Protein AF-A0A7S2F961-F1 (afdb_monomer)

Nearest PDB structures (foldseek):
  5wmt-assembly5_C  TM=3.556E-01  e=1.143E-01  Canis lupus familiaris
  6c91-assembly1_B-2  TM=3.429E-01  e=1.367E-01  Canis lupus familiaris
  6baw-assembly6_D  TM=3.511E-01  e=1.635E-01  Canis lupus familiaris
  8bqs-assembly1_Do  TM=1.733E-01  e=3.553E-01  Tetrahymena thermophila SB210
  7w5z-assembly1_b  TM=1.821E-01  e=2.873E+00  Tetrahymena thermophila

Mean predicted aligned error: 14.27 Å

Radius of gyration: 22.97 Å; Cα contacts (8 Å, |Δi|>4): 365; chains: 1; bounding box: 65×55×66 Å

InterPro domains:
  IPR003495 CobW/HypB/UreG, nucleotide-binding domain [PF02492] (17-62)
  IPR011629 Zinc chaperone CobW-like, C-terminal [PF07683] (148-288)
  IPR011629 Zinc chaperone CobW-like, C-terminal [SM00833] (148-288)
  IPR027417 P-loop containing nucleoside triphosphate hydrolase [G3DSA:3.40.50.300] (9-81)
  IPR036627 CobW-like, C-terminal domain superfamily [G3DSA:3.30.1220.10] (133-288)
  IPR051927 Zinc Chaperone and cDPG Synthetase [PTHR43603] (15-299)

Solvent-accessible surface area (backbone atoms only — not comparable to full-atom values): 17503 Å² total; per-residue (Å²): 130,94,57,67,55,69,71,57,101,63,101,76,76,73,100,79,73,83,41,56,56,59,55,52,49,53,49,50,53,68,31,65,62,42,75,42,60,50,48,83,81,49,54,74,69,56,49,53,49,50,51,50,50,49,42,35,49,19,75,69,32,50,76,44,78,20,50,91,75,54,67,65,61,43,81,78,73,42,69,93,69,62,76,68,55,52,41,52,49,54,48,49,56,44,51,52,44,49,52,51,35,50,52,52,53,54,49,49,55,50,51,56,49,47,50,54,50,47,60,56,47,64,76,72,58,98,79,84,84,87,81,79,89,71,89,84,77,72,80,35,61,35,37,75,74,63,46,43,46,66,44,68,51,72,43,88,56,35,30,31,64,68,50,43,49,53,53,50,34,17,50,54,54,60,93,79,55,96,92,51,57,74,66,60,43,51,55,20,50,71,44,37,86,70,37,55,56,69,36,47,44,34,34,42,30,42,38,33,40,65,90,47,91,41,55,32,27,35,38,44,36,50,72,96,45,75,50,76,42,83,61,50,66,32,68,72,62,48,61,76,85,78,46,71,86,50,64,73,61,41,54,55,55,59,70,55,46,46,86,78,57,28,55,55,34,29,40,33,40,40,30,23,39,78,54,51,60,70,57,38,50,52,59,51,56,71,16,35,53,50,74,66,56,45,50,52,48,34,61,76,69,66,57,115

pLDDT: mean 72.5, std 19.44, range [26.86, 98.31]

Organism: NCBI:txid41880

Sequence (304 aa):
ANRPDLGGNEAQGGSGQRRVVDLLVEQVECADIVLLNKSDMVNETELKHLEQVVGAINPLASAYPCTYGKVETELVFGASGQAIVSKLNTEGHHRSAVAFARSQQKKRKAEDGASAAAAAAEATNPSAAAAPAATQRQETTAAIRFGIRNFVYSARRPFHVQRLRSVVLAWMPVKKNTAVSHEEVAAANASASTSPMKAVIRSKGFVWLSTSHVTAHYWSHAGNFFEIRDEGDWWDAVPRDDWPQVKAQRAVIESEFEGWCGDRRQEIVFIGASMDEPAIRAQLDECLVTDDELTEYRQKFQCA

Structure (mmCIF, N/CA/C/O backbone):
data_AF-A0A7S2F961-F1
#
_entry.id   AF-A0A7S2F961-F1
#
loop_
_atom_site.group_PDB
_atom_site.id
_atom_site.type_symbol
_atom_site.label_atom_id
_atom_site.label_alt_id
_atom_site.label_comp_id
_atom_site.label_asym_id
_atom_site.label_entity_id
_atom_site.label_seq_id
_atom_site.pdbx_PDB_ins_code
_atom_site.Cartn_x
_atom_site.Cartn_y
_atom_site.Cartn_z
_atom_site.occupancy
_atom_site.B_iso_or_equiv
_atom_site.auth_seq_id
_atom_site.auth_comp_id
_atom_site.auth_asym_id
_atom_site.auth_atom_id
_atom_site.pdbx_PDB_model_num
ATOM 1 N N . ALA A 1 1 ? -13.692 4.951 40.859 1.00 40.09 1 ALA A N 1
ATOM 2 C CA . ALA A 1 1 ? -12.563 5.904 40.864 1.00 40.09 1 ALA A CA 1
ATOM 3 C C . ALA A 1 1 ? -12.693 6.787 39.632 1.00 40.09 1 ALA A C 1
ATOM 5 O O . ALA A 1 1 ? -12.856 6.243 38.548 1.00 40.09 1 ALA A O 1
ATOM 6 N N . ASN A 1 2 ? -12.718 8.108 39.806 1.00 42.66 2 ASN A N 1
ATOM 7 C CA . ASN A 1 2 ? -12.894 9.065 38.714 1.00 42.66 2 ASN A CA 1
ATOM 8 C C . ASN A 1 2 ? -11.645 9.014 37.809 1.00 42.66 2 ASN A C 1
ATOM 10 O O . ASN A 1 2 ? -10.545 9.285 38.289 1.00 42.66 2 ASN A O 1
ATOM 14 N N . ARG A 1 3 ? -11.794 8.560 36.557 1.00 50.84 3 ARG A N 1
ATOM 15 C CA . ARG A 1 3 ? -10.712 8.362 35.572 1.00 50.84 3 ARG A CA 1
ATOM 16 C C . ARG A 1 3 ? -10.855 9.398 34.450 1.00 50.84 3 ARG A C 1
ATOM 18 O O . ARG A 1 3 ? -11.434 9.086 33.410 1.00 50.84 3 ARG A O 1
ATOM 25 N N . PRO A 1 4 ? -10.396 10.645 34.663 1.00 49.91 4 PRO A N 1
ATOM 26 C CA . PRO A 1 4 ? -10.585 11.741 33.708 1.00 49.91 4 PRO A CA 1
ATOM 27 C C . PRO A 1 4 ? -9.897 11.493 32.353 1.00 49.91 4 PRO A C 1
ATOM 29 O O . PRO A 1 4 ? -10.309 12.048 31.339 1.00 49.91 4 PRO A O 1
ATOM 32 N N . ASP A 1 5 ? -8.912 10.594 32.310 1.00 48.62 5 ASP A N 1
ATOM 33 C CA . ASP A 1 5 ? -8.214 10.130 31.107 1.00 48.62 5 ASP A CA 1
ATOM 34 C C . ASP A 1 5 ? -9.089 9.295 30.150 1.00 48.62 5 ASP A C 1
ATOM 36 O O . ASP A 1 5 ? -8.788 9.212 28.956 1.00 48.62 5 ASP A O 1
ATOM 40 N N . LEU A 1 6 ? -10.184 8.716 30.660 1.00 50.50 6 LEU A N 1
ATOM 41 C CA . LEU A 1 6 ? -11.157 7.912 29.909 1.00 50.50 6 LEU A CA 1
ATOM 42 C C . LEU A 1 6 ? -12.361 8.731 29.399 1.00 50.50 6 LEU A C 1
ATOM 44 O O . LEU A 1 6 ? -13.240 8.171 28.750 1.00 50.50 6 LEU A O 1
ATOM 48 N N . GLY A 1 7 ? -12.387 10.046 29.652 1.00 50.22 7 GLY A N 1
ATOM 49 C CA . GLY A 1 7 ? -13.451 10.956 29.219 1.00 50.22 7 GLY A CA 1
ATOM 50 C C . GLY A 1 7 ? -14.565 11.122 30.255 1.00 50.22 7 GLY A C 1
ATOM 51 O O . GLY A 1 7 ? -15.568 10.417 30.223 1.00 50.22 7 GLY A O 1
ATOM 52 N N . GLY A 1 8 ? -14.400 12.095 31.154 1.00 38.41 8 GLY A N 1
ATOM 53 C CA . GLY A 1 8 ? -15.470 12.630 32.000 1.00 38.41 8 GLY A CA 1
ATOM 54 C C . GLY A 1 8 ? -15.935 13.996 31.490 1.00 38.41 8 GLY A C 1
ATOM 55 O O . GLY A 1 8 ? -15.144 14.739 30.910 1.00 38.41 8 GLY A O 1
ATOM 56 N N . ASN A 1 9 ? -17.219 14.308 31.685 1.00 44.59 9 ASN A N 1
ATOM 57 C CA . ASN A 1 9 ? -17.839 15.592 31.349 1.00 44.59 9 ASN A CA 1
ATOM 58 C C . ASN A 1 9 ? -17.195 16.715 32.177 1.00 44.59 9 ASN A C 1
ATOM 60 O O . ASN A 1 9 ? -17.655 16.990 33.273 1.00 44.59 9 ASN A O 1
ATOM 64 N N . GLU A 1 10 ? -16.130 17.335 31.675 1.00 40.50 10 GLU A N 1
ATOM 65 C CA . GLU A 1 10 ? -1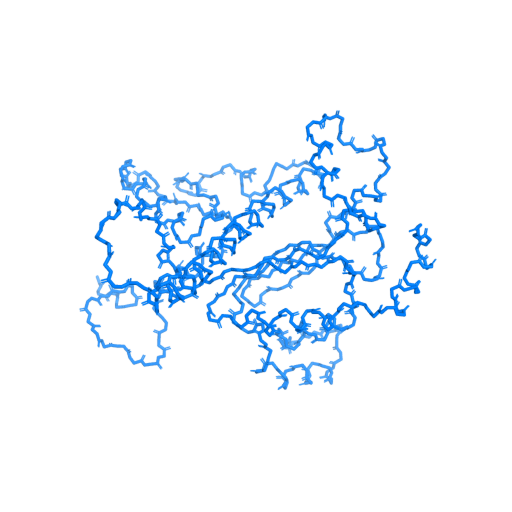5.695 18.678 32.067 1.00 40.50 10 GLU A CA 1
ATOM 66 C C . GLU A 1 10 ? -14.658 19.193 31.062 1.00 40.50 10 GLU A C 1
ATOM 68 O O . GLU A 1 10 ? -13.631 18.573 30.788 1.00 40.50 10 GLU A O 1
ATOM 73 N N . ALA A 1 11 ? -14.977 20.336 30.461 1.00 41.88 11 ALA A N 1
ATOM 74 C CA . ALA A 1 11 ? -14.241 20.991 29.388 1.00 41.88 11 ALA A CA 1
ATOM 75 C C . ALA A 1 11 ? -12.968 21.704 29.887 1.00 41.88 11 ALA A C 1
ATOM 77 O O . ALA A 1 11 ? -12.767 22.882 29.604 1.00 41.88 11 ALA A O 1
ATOM 78 N N . GLN A 1 12 ? -12.103 21.010 30.630 1.00 46.25 12 GLN A N 1
ATOM 79 C CA . GLN A 1 12 ? -10.836 21.557 31.120 1.00 46.25 12 GLN A CA 1
ATOM 80 C C . GLN A 1 12 ? -9.720 20.506 31.065 1.00 46.25 12 GLN A C 1
ATOM 82 O O . GLN A 1 12 ? -9.461 19.772 32.011 1.00 46.25 12 GLN A O 1
ATOM 87 N N . GLY A 1 13 ? -9.026 20.460 29.928 1.00 37.97 13 GLY A N 1
ATOM 88 C CA . GLY A 1 13 ? -7.758 19.754 29.767 1.00 37.97 13 GLY A CA 1
ATOM 89 C C . GLY A 1 13 ? -6.849 20.580 28.867 1.00 37.97 13 GLY A C 1
ATOM 90 O O . GLY A 1 13 ? -7.160 20.778 27.696 1.00 37.97 13 GLY A O 1
ATOM 91 N N . GLY A 1 14 ? -5.770 21.120 29.437 1.00 35.78 14 GLY A N 1
ATOM 92 C CA . GLY A 1 14 ? -4.795 21.949 28.731 1.00 35.78 14 GLY A CA 1
ATOM 93 C C . GLY A 1 14 ? -4.160 21.241 27.531 1.00 35.78 14 GLY A C 1
ATOM 94 O O . GLY A 1 14 ? -4.115 20.013 27.447 1.00 35.78 14 GLY A O 1
ATOM 95 N N . SER A 1 15 ? -3.659 22.049 26.601 1.00 39.66 15 SER A N 1
ATOM 96 C CA . SER A 1 15 ? -3.045 21.673 25.325 1.00 39.66 15 SER A CA 1
ATOM 97 C C . SER A 1 15 ? -1.818 20.757 25.480 1.00 39.66 15 SER A C 1
ATOM 99 O O . SER A 1 15 ? -0.680 21.216 25.377 1.00 39.66 15 SER A O 1
ATOM 101 N N . GLY A 1 16 ? -2.020 19.461 25.734 1.00 43.53 16 GLY A N 1
ATOM 102 C CA . GLY A 1 16 ? -0.903 18.512 25.789 1.00 43.53 16 GLY A CA 1
ATOM 103 C C . GLY A 1 16 ? -1.188 17.075 26.230 1.00 43.53 16 GLY A C 1
ATOM 104 O O . GLY A 1 16 ? -0.348 16.216 25.976 1.00 43.53 16 GLY A O 1
ATOM 105 N N . GLN A 1 17 ? -2.330 16.757 26.848 1.00 44.94 17 GLN A N 1
ATOM 106 C CA . GLN A 1 17 ? -2.656 15.369 27.217 1.00 44.94 17 GLN A CA 1
ATOM 107 C C . GLN A 1 17 ? -3.646 14.761 26.219 1.00 44.94 17 GLN A C 1
ATOM 109 O O . GLN A 1 17 ? -4.841 15.044 26.265 1.00 44.94 17 GLN A O 1
ATOM 114 N N . ARG A 1 18 ? -3.144 13.915 25.304 1.00 51.91 18 ARG A N 1
ATOM 115 C CA . ARG A 1 18 ? -3.997 13.047 24.471 1.00 51.91 18 ARG A CA 1
ATOM 116 C C . ARG A 1 18 ? -4.831 12.156 25.388 1.00 51.91 18 ARG A C 1
ATOM 118 O O . ARG A 1 18 ? -4.276 11.523 26.287 1.00 51.91 18 ARG A O 1
ATOM 125 N N . ARG A 1 19 ? -6.145 12.098 25.175 1.00 57.41 19 ARG A N 1
ATOM 126 C CA . ARG A 1 19 ? -7.022 11.251 25.991 1.00 57.41 19 ARG A CA 1
ATOM 127 C C . ARG A 1 19 ? -6.874 9.804 25.536 1.00 57.41 19 ARG A C 1
ATOM 129 O O . ARG A 1 19 ? -6.651 9.538 24.356 1.00 57.41 19 ARG A O 1
ATOM 136 N N . VAL A 1 20 ? -7.038 8.858 26.456 1.00 56.47 20 VAL A N 1
ATOM 137 C CA . VAL A 1 20 ? -6.916 7.418 26.159 1.00 56.47 20 VAL A CA 1
ATOM 138 C C . VAL A 1 20 ? -7.918 6.995 25.083 1.00 56.47 20 VAL A C 1
ATOM 140 O O . VAL A 1 20 ? -7.617 6.144 24.255 1.00 56.47 20 VAL A O 1
ATOM 143 N N . VAL A 1 21 ? -9.080 7.647 25.042 1.00 58.59 21 VAL A N 1
ATOM 144 C CA . VAL A 1 21 ? -10.095 7.435 24.005 1.00 58.59 21 VAL A CA 1
ATOM 145 C C . VAL A 1 21 ? -9.605 7.800 22.605 1.00 58.59 21 VAL A C 1
ATOM 147 O O . VAL A 1 21 ? -9.923 7.084 21.666 1.00 58.59 21 VAL A O 1
ATOM 150 N N . ASP A 1 22 ? -8.800 8.856 22.462 1.00 59.41 22 ASP A N 1
ATOM 151 C CA . ASP A 1 22 ? -8.292 9.288 21.157 1.00 59.41 22 ASP A CA 1
ATOM 152 C C . ASP A 1 22 ? -7.275 8.249 20.633 1.00 59.41 22 ASP A C 1
ATOM 154 O O . ASP A 1 22 ? -7.336 7.847 19.476 1.00 59.41 22 ASP A O 1
ATOM 158 N N . LEU A 1 23 ? -6.433 7.696 21.519 1.00 63.88 23 LEU A N 1
ATOM 159 C CA . LEU A 1 23 ? -5.509 6.599 21.186 1.00 63.88 23 LEU A CA 1
ATOM 160 C C . LEU A 1 23 ? -6.228 5.291 20.823 1.00 63.88 23 LEU A C 1
ATOM 162 O O . LEU A 1 23 ? -5.782 4.565 19.939 1.00 63.88 23 LEU A O 1
ATOM 166 N N . LEU A 1 24 ? -7.319 4.958 21.517 1.00 66.06 24 LEU A N 1
ATOM 167 C CA . LEU A 1 24 ? -8.090 3.745 21.229 1.00 66.06 24 LEU A CA 1
ATOM 168 C C . LEU A 1 24 ? -8.779 3.829 19.868 1.00 66.06 24 LEU A C 1
ATOM 170 O O . LEU A 1 24 ? -8.814 2.836 19.145 1.00 66.06 24 LEU A O 1
ATOM 174 N N . VAL A 1 25 ? -9.294 5.006 19.503 1.00 69.62 25 VAL A N 1
ATOM 175 C CA . VAL A 1 25 ? -9.845 5.219 18.162 1.00 69.62 25 VAL A CA 1
ATOM 176 C C . VAL A 1 25 ? -8.739 5.089 17.114 1.00 69.62 25 VAL A C 1
ATOM 178 O O . VAL A 1 25 ? -8.915 4.300 16.191 1.00 69.62 25 VAL A O 1
ATOM 181 N N . GLU A 1 26 ? -7.580 5.734 17.305 1.00 65.19 26 GLU A N 1
ATOM 182 C CA . GLU A 1 26 ? -6.426 5.612 16.392 1.00 65.19 26 GLU A CA 1
ATOM 183 C C . GLU A 1 26 ? -6.016 4.142 16.165 1.00 65.19 26 GLU A C 1
ATOM 185 O O . GLU A 1 26 ? -5.700 3.732 15.045 1.00 65.19 26 GLU A O 1
ATOM 190 N N . GLN A 1 27 ? -6.051 3.316 17.216 1.00 71.62 27 GLN A N 1
ATOM 191 C CA . GLN A 1 27 ? -5.745 1.885 17.120 1.00 71.62 27 GLN A CA 1
ATOM 192 C C . GLN A 1 27 ? -6.789 1.107 16.312 1.00 71.62 27 GLN A C 1
ATOM 194 O O . GLN A 1 27 ? -6.416 0.247 15.516 1.00 71.62 27 GLN A O 1
ATOM 199 N N . VAL A 1 28 ? -8.081 1.408 16.480 1.00 78.06 28 VAL A N 1
ATOM 200 C CA . VAL A 1 28 ? -9.164 0.766 15.714 1.00 78.06 28 VAL A CA 1
ATOM 201 C C . VAL A 1 28 ? -9.132 1.203 14.246 1.00 78.06 28 VAL A C 1
ATOM 203 O O . VAL A 1 28 ? -9.300 0.370 13.357 1.00 78.06 28 VAL A O 1
ATOM 206 N N . GLU A 1 29 ? -8.845 2.476 13.970 1.00 67.62 29 GLU A N 1
ATOM 207 C CA . GLU A 1 29 ? -8.637 3.024 12.615 1.00 67.62 29 GLU A CA 1
ATOM 208 C C . GLU A 1 29 ? -7.478 2.354 11.883 1.00 67.62 29 GLU A C 1
ATOM 210 O O . GLU A 1 29 ? -7.472 2.234 10.657 1.00 67.62 29 GLU A O 1
ATOM 215 N N . CYS A 1 30 ? -6.503 1.886 12.653 1.00 59.81 30 CYS A N 1
ATOM 216 C CA . CYS A 1 30 ? -5.312 1.223 12.170 1.00 59.81 30 CYS A CA 1
ATOM 217 C C . CYS A 1 30 ? -5.338 -0.272 12.470 1.00 59.81 30 CYS A C 1
ATOM 219 O O . CYS A 1 30 ? -4.290 -0.847 12.732 1.00 59.81 30 CYS A O 1
ATOM 221 N N . ALA A 1 31 ? -6.495 -0.919 12.437 1.00 73.44 31 ALA A N 1
ATOM 222 C CA . ALA A 1 31 ? -6.587 -2.366 12.569 1.00 73.44 31 ALA A CA 1
ATOM 223 C C . ALA A 1 31 ? -6.979 -3.007 11.232 1.00 73.44 31 ALA A C 1
ATOM 225 O O . ALA A 1 31 ? -7.818 -2.497 10.499 1.00 73.44 31 ALA A O 1
ATOM 226 N N . ASP A 1 32 ? -6.366 -4.134 10.887 1.00 70.75 32 ASP A N 1
ATOM 227 C CA . ASP A 1 32 ? -6.861 -5.000 9.804 1.00 70.75 32 ASP A CA 1
ATOM 228 C C . ASP A 1 32 ? -7.912 -5.970 10.349 1.00 70.75 32 ASP A C 1
ATOM 230 O O . ASP A 1 32 ? -8.882 -6.320 9.677 1.00 70.75 32 ASP A O 1
ATOM 234 N N . ILE A 1 33 ? -7.734 -6.344 11.616 1.00 81.31 33 ILE A N 1
ATOM 235 C CA . ILE A 1 33 ? -8.611 -7.215 12.379 1.00 81.31 33 ILE A CA 1
ATOM 236 C C . ILE A 1 33 ? -8.848 -6.570 13.741 1.00 81.31 33 ILE A C 1
ATOM 238 O O . ILE A 1 33 ? -7.895 -6.209 14.433 1.00 81.31 33 ILE A O 1
ATOM 242 N N . VAL A 1 34 ? -10.113 -6.450 14.139 1.00 87.19 34 VAL A N 1
ATOM 243 C CA . VAL A 1 34 ? -10.515 -5.972 15.466 1.00 87.19 34 VAL A CA 1
ATOM 244 C C . VAL A 1 34 ? -11.202 -7.114 16.204 1.00 87.19 34 VAL A C 1
ATOM 246 O O . VAL A 1 34 ? -12.262 -7.583 15.800 1.00 87.19 34 VAL A O 1
ATOM 249 N N . LEU A 1 35 ? -10.608 -7.560 17.309 1.00 91.00 35 LEU A N 1
ATOM 250 C CA . LEU A 1 35 ? -11.200 -8.588 18.165 1.00 91.00 35 LEU A CA 1
ATOM 251 C C . LEU A 1 35 ? -12.056 -7.932 19.255 1.00 91.00 35 LEU A C 1
ATOM 253 O O . LEU A 1 35 ? -11.534 -7.275 20.159 1.00 91.00 35 LEU A O 1
ATOM 257 N N . LEU A 1 36 ? -13.371 -8.127 19.185 1.00 91.81 36 LEU A N 1
ATOM 258 C CA . LEU A 1 36 ? -14.340 -7.632 20.161 1.00 91.81 36 LEU A CA 1
ATOM 259 C C . LEU A 1 36 ? -14.431 -8.617 21.337 1.00 91.81 36 LEU A C 1
ATOM 261 O O . LEU A 1 36 ? -15.329 -9.457 21.411 1.00 91.81 36 LEU A O 1
ATOM 265 N N . ASN A 1 37 ? -13.448 -8.548 22.237 1.00 91.62 37 ASN A N 1
ATOM 266 C CA . ASN A 1 37 ? -13.357 -9.444 23.390 1.00 91.62 37 ASN A CA 1
ATOM 267 C C . ASN A 1 37 ? -14.410 -9.129 24.468 1.00 91.62 37 ASN A C 1
ATOM 269 O O . ASN A 1 37 ? -14.809 -7.978 24.638 1.00 91.62 37 ASN A O 1
ATOM 273 N N . LYS A 1 38 ? -14.761 -10.147 25.266 1.00 92.44 38 LYS A N 1
ATOM 274 C CA . LYS A 1 38 ? -15.831 -10.132 26.284 1.00 92.44 38 LYS A CA 1
ATOM 275 C C . LYS A 1 38 ? -17.236 -10.018 25.689 1.00 92.44 38 LYS A C 1
ATOM 277 O O . LYS A 1 38 ? -18.120 -9.417 26.295 1.00 92.44 38 LYS A O 1
ATOM 282 N N . SER A 1 39 ? -17.442 -10.600 24.509 1.00 91.38 39 SER A N 1
ATOM 283 C CA . SER A 1 39 ? -18.765 -10.650 23.868 1.00 91.38 39 SER A CA 1
ATOM 284 C C . SER A 1 39 ? -19.835 -11.342 24.732 1.00 91.38 39 SER A C 1
ATOM 286 O O . SER A 1 39 ? -21.013 -11.047 24.601 1.00 91.38 39 SER A O 1
ATOM 288 N N . ASP A 1 40 ? -19.423 -12.182 25.685 1.00 92.81 40 ASP A N 1
ATOM 289 C CA . ASP A 1 40 ? -20.268 -12.834 26.692 1.00 92.81 40 ASP A CA 1
ATOM 290 C C . ASP A 1 40 ? -20.839 -11.884 27.759 1.00 92.81 40 ASP A C 1
ATOM 292 O O . ASP A 1 40 ? -21.804 -12.231 28.437 1.00 92.81 40 ASP A O 1
ATOM 296 N N . MET A 1 41 ? -20.263 -10.690 27.918 1.00 93.88 41 MET A N 1
ATOM 297 C CA . MET A 1 41 ? -20.712 -9.696 28.899 1.00 93.88 41 MET A CA 1
ATOM 298 C C . MET A 1 41 ? -21.699 -8.671 28.329 1.00 93.88 41 MET A C 1
ATOM 300 O O . MET A 1 41 ? -22.124 -7.775 29.060 1.00 93.88 41 MET A O 1
ATOM 304 N N . VAL A 1 42 ? -22.038 -8.768 27.044 1.00 92.44 42 VAL A N 1
ATOM 305 C CA . VAL A 1 42 ? -22.918 -7.827 26.341 1.00 92.44 42 VAL A CA 1
ATOM 306 C C . VAL A 1 42 ? -24.048 -8.578 25.649 1.00 92.44 42 VAL A C 1
ATOM 308 O O . VAL A 1 42 ? -23.918 -9.750 25.304 1.00 92.44 42 VAL A O 1
ATOM 311 N N . ASN A 1 43 ? -25.183 -7.913 25.453 1.00 92.38 43 ASN A N 1
ATOM 312 C CA . ASN A 1 43 ? -26.293 -8.501 24.705 1.00 92.38 43 ASN A CA 1
ATOM 313 C C . ASN A 1 43 ? -26.099 -8.354 23.181 1.00 92.38 43 ASN A C 1
ATOM 315 O O . ASN A 1 43 ? -25.265 -7.583 22.709 1.00 92.38 43 ASN A O 1
ATOM 319 N N . GLU A 1 44 ? -26.894 -9.081 22.390 1.00 89.94 44 GLU A N 1
ATOM 320 C CA . GLU A 1 44 ? -26.763 -9.100 20.922 1.00 89.94 44 GLU A CA 1
ATOM 321 C C . GLU A 1 44 ? -26.945 -7.708 20.285 1.00 89.94 44 GLU A C 1
ATOM 323 O O . GLU A 1 44 ? -26.302 -7.380 19.288 1.00 89.94 44 GLU A O 1
ATOM 328 N N . THR A 1 45 ? -27.790 -6.862 20.875 1.00 89.69 45 THR A N 1
ATOM 329 C CA . THR A 1 45 ? -28.028 -5.493 20.397 1.00 89.69 45 THR A CA 1
ATOM 330 C C . THR A 1 45 ? -26.813 -4.600 20.642 1.00 89.69 45 THR A C 1
ATOM 332 O O . THR A 1 45 ? -26.412 -3.845 19.759 1.00 89.69 45 THR A O 1
ATOM 335 N N . GLU A 1 46 ? -26.209 -4.697 21.826 1.00 88.12 46 GLU A N 1
ATOM 336 C CA . GLU A 1 46 ? -24.986 -3.978 22.191 1.00 88.12 46 GLU A CA 1
ATOM 337 C C . GLU A 1 46 ? -23.800 -4.422 21.340 1.00 88.12 46 GLU A C 1
ATOM 339 O O . GLU A 1 46 ? -23.042 -3.577 20.866 1.00 88.12 46 GLU A O 1
ATOM 344 N N . LEU A 1 47 ? -23.668 -5.727 21.090 1.00 89.06 47 LEU A N 1
ATOM 345 C CA . LEU A 1 47 ? -22.616 -6.259 20.233 1.00 89.06 47 LEU A CA 1
ATOM 346 C C . LEU A 1 47 ? -22.764 -5.759 18.792 1.00 89.06 47 LEU A C 1
ATOM 348 O O . LEU A 1 47 ? -21.805 -5.233 18.234 1.00 89.06 47 LEU A O 1
ATOM 352 N N . LYS A 1 48 ? -23.976 -5.818 18.224 1.00 83.88 48 LYS A N 1
ATOM 353 C CA . LYS A 1 48 ? -24.259 -5.250 16.894 1.00 83.88 48 LYS A CA 1
ATOM 354 C C . LYS A 1 48 ? -23.964 -3.758 16.833 1.00 83.88 48 LYS A C 1
ATOM 356 O O . LYS A 1 48 ? -23.449 -3.271 15.830 1.00 83.88 48 LYS A O 1
ATOM 361 N N . HIS A 1 49 ? -24.279 -3.016 17.891 1.00 79.12 49 HIS A N 1
ATOM 362 C CA . HIS A 1 49 ? -23.946 -1.598 17.956 1.00 79.12 49 HIS A CA 1
ATOM 363 C C . HIS A 1 49 ? -22.424 -1.388 17.983 1.00 79.12 49 HIS A C 1
ATOM 365 O O . HIS A 1 49 ? -21.915 -0.539 17.257 1.00 79.12 49 HIS A O 1
ATOM 371 N N . LEU A 1 50 ? -21.677 -2.186 18.748 1.00 82.62 50 LEU A N 1
ATOM 372 C CA . LEU A 1 50 ? -20.217 -2.119 18.777 1.00 82.62 50 LEU A CA 1
ATOM 373 C C . LEU A 1 50 ? -19.598 -2.452 17.411 1.00 82.62 50 LEU A C 1
ATOM 375 O O . LEU A 1 50 ? -18.711 -1.733 16.957 1.00 82.62 50 LEU A O 1
ATOM 379 N N . GLU A 1 51 ? -20.095 -3.482 16.726 1.00 82.75 51 GLU A N 1
ATOM 380 C CA . GLU A 1 51 ? -19.688 -3.829 15.358 1.00 82.75 51 GLU A CA 1
ATOM 381 C C . GLU A 1 51 ? -19.957 -2.680 14.380 1.00 82.75 51 GLU A C 1
ATOM 383 O O . GLU A 1 51 ? -19.092 -2.334 13.576 1.00 82.75 51 GLU A O 1
ATOM 388 N N . GLN A 1 52 ? -21.119 -2.026 14.485 1.00 73.50 52 GLN A N 1
ATOM 389 C CA . GLN A 1 52 ? -21.444 -0.842 13.686 1.00 73.50 52 GLN A CA 1
ATOM 390 C C . GLN A 1 52 ? -20.507 0.330 13.985 1.00 73.50 52 GLN A C 1
ATOM 392 O O . GLN A 1 52 ? -20.097 1.026 13.059 1.00 73.50 52 GLN A O 1
ATOM 397 N N . VAL A 1 53 ? -20.141 0.549 15.251 1.00 75.00 53 VAL A N 1
ATOM 398 C CA . VAL A 1 53 ? -19.182 1.592 15.642 1.00 75.00 53 VAL A CA 1
ATOM 399 C C . VAL A 1 53 ? -17.799 1.289 15.074 1.00 75.00 53 VAL A C 1
ATOM 401 O O . VAL A 1 53 ? -17.198 2.171 14.469 1.00 75.00 53 VAL A O 1
ATOM 404 N N . VAL A 1 54 ? -17.307 0.055 15.203 1.00 79.00 54 VAL A N 1
ATOM 405 C CA . VAL A 1 54 ? -16.018 -0.355 14.626 1.00 79.00 54 VAL A CA 1
ATOM 406 C C . VAL A 1 54 ? -16.036 -0.217 13.108 1.00 79.00 54 VAL A C 1
ATOM 408 O O . VAL A 1 54 ? -15.124 0.390 12.560 1.00 79.00 54 VAL A O 1
ATOM 411 N N . GLY A 1 55 ? -17.090 -0.679 12.434 1.00 70.00 55 GLY A N 1
ATOM 412 C CA . GLY A 1 55 ? -17.247 -0.516 10.988 1.00 70.00 55 GLY A CA 1
ATOM 413 C C . GLY A 1 55 ? -17.362 0.950 10.561 1.00 70.00 55 GLY A C 1
ATOM 414 O O . GLY A 1 55 ? -16.896 1.315 9.486 1.00 70.00 55 GLY A O 1
ATOM 415 N N . ALA A 1 56 ? -17.922 1.816 11.409 1.00 65.12 56 ALA A N 1
ATOM 416 C CA . ALA A 1 56 ? -17.954 3.256 11.179 1.00 65.12 56 ALA A CA 1
ATOM 417 C C . ALA A 1 56 ? -16.603 3.935 11.440 1.00 65.12 56 ALA A C 1
ATOM 419 O O . ALA A 1 56 ? -16.359 4.991 10.870 1.00 65.12 56 ALA A O 1
ATOM 420 N N . ILE A 1 57 ? -15.740 3.382 12.293 1.00 65.62 57 ILE A N 1
ATOM 421 C CA . ILE A 1 57 ? -14.390 3.903 12.554 1.00 65.62 57 ILE A CA 1
ATOM 422 C C . ILE A 1 57 ? -13.423 3.415 11.470 1.00 65.62 57 ILE A C 1
ATOM 424 O O . ILE A 1 57 ? -12.699 4.207 10.873 1.00 65.62 57 ILE A O 1
ATOM 428 N N . ASN A 1 58 ? -13.454 2.120 11.169 1.00 69.31 58 ASN A N 1
ATOM 429 C CA . ASN A 1 58 ? -12.600 1.469 10.193 1.00 69.31 58 ASN A CA 1
ATOM 430 C C . ASN A 1 58 ? -13.398 0.467 9.343 1.00 69.31 58 ASN A C 1
ATOM 432 O O . ASN A 1 58 ? -13.458 -0.720 9.668 1.00 69.31 58 ASN A O 1
ATOM 436 N N . PRO A 1 59 ? -13.957 0.916 8.208 1.00 67.19 59 PRO A N 1
ATOM 437 C CA . PRO A 1 59 ? -14.704 0.057 7.287 1.00 67.19 59 PRO A CA 1
ATOM 438 C C . PRO A 1 59 ? -13.877 -1.072 6.656 1.00 67.19 59 PRO A C 1
ATOM 440 O O . PRO A 1 59 ? -14.438 -1.943 5.998 1.00 67.19 59 PRO A O 1
ATOM 443 N N . LEU A 1 60 ? -12.548 -1.022 6.790 1.00 64.25 60 LEU A N 1
ATOM 444 C CA . LEU A 1 60 ? -11.624 -1.999 6.218 1.00 64.25 60 LEU A CA 1
ATOM 445 C C . LEU A 1 60 ? -11.251 -3.110 7.196 1.00 64.25 60 LEU A C 1
ATOM 447 O O . LEU A 1 60 ? -10.678 -4.113 6.768 1.00 64.25 60 LEU A O 1
ATOM 451 N N . ALA A 1 61 ? -11.528 -2.924 8.487 1.00 76.25 61 ALA A N 1
ATOM 452 C CA . ALA A 1 61 ? -11.240 -3.924 9.495 1.00 76.25 61 ALA A CA 1
ATOM 453 C C . ALA A 1 61 ? -12.281 -5.043 9.465 1.00 76.25 61 ALA A C 1
ATOM 455 O O . ALA A 1 61 ? -13.486 -4.792 9.429 1.00 76.25 61 ALA A O 1
ATOM 456 N N . SER A 1 62 ? -11.816 -6.285 9.574 1.00 79.75 62 SER A N 1
ATOM 457 C CA . SER A 1 62 ? -12.693 -7.401 9.933 1.00 79.75 62 SER A CA 1
ATOM 458 C C . SER A 1 62 ? -12.887 -7.408 11.448 1.00 79.75 62 SER A C 1
ATOM 460 O O . SER A 1 62 ? -11.915 -7.530 12.194 1.00 79.75 62 SER A O 1
ATOM 462 N N . ALA A 1 63 ? -14.124 -7.247 11.914 1.00 84.94 63 ALA A N 1
ATOM 463 C CA . ALA A 1 63 ? -14.450 -7.292 13.335 1.00 84.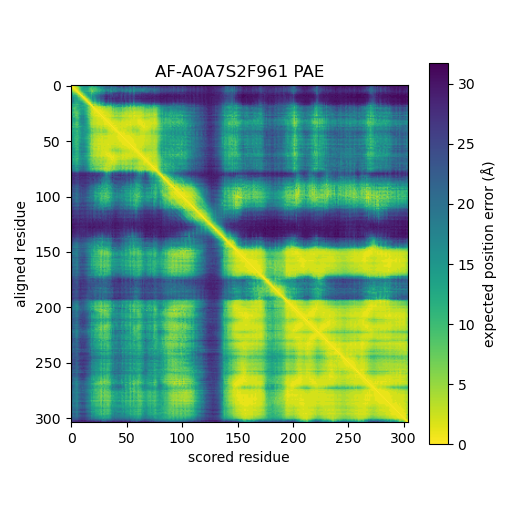94 63 ALA A CA 1
ATOM 464 C C . ALA A 1 63 ? -14.946 -8.691 13.720 1.00 84.94 63 ALA A C 1
ATOM 466 O O . ALA A 1 63 ? -15.873 -9.201 13.094 1.00 84.94 63 ALA A O 1
ATOM 467 N N . TYR A 1 64 ? -14.350 -9.298 14.750 1.00 88.62 64 TYR A N 1
ATOM 468 C CA . TYR A 1 64 ? -14.746 -10.623 15.237 1.00 88.62 64 TYR A CA 1
ATOM 469 C C . TYR A 1 64 ? -15.063 -10.591 16.735 1.00 88.62 64 TYR A C 1
ATOM 471 O O . TYR A 1 64 ? -14.183 -10.233 17.526 1.00 88.62 64 TYR A O 1
ATOM 479 N N . PRO A 1 65 ? -16.275 -10.987 17.160 1.00 90.06 65 PRO A N 1
ATOM 480 C CA . PRO A 1 65 ? -16.569 -11.199 18.570 1.00 90.06 65 PRO A CA 1
ATOM 481 C C . PRO A 1 65 ? -15.767 -12.370 19.137 1.00 90.06 65 PRO A C 1
ATOM 483 O O . PRO A 1 65 ? -15.621 -13.411 18.499 1.00 90.06 65 PRO A O 1
ATOM 486 N N . CYS A 1 66 ? -15.246 -12.206 20.354 1.00 92.25 66 CYS A N 1
ATOM 487 C CA . CYS A 1 66 ? -14.564 -13.279 21.070 1.00 92.25 66 CYS A CA 1
ATOM 488 C C . CYS A 1 66 ? -14.783 -13.207 22.588 1.00 92.25 66 CYS A C 1
ATOM 490 O O . CYS A 1 66 ? -15.237 -12.202 23.145 1.00 92.25 66 CYS A O 1
ATOM 492 N N . THR A 1 67 ? -14.459 -14.302 23.272 1.00 92.69 67 THR A N 1
ATOM 493 C CA . THR A 1 67 ? -14.603 -14.444 24.727 1.00 92.69 67 THR A CA 1
ATOM 494 C C . THR A 1 67 ? -13.314 -15.015 25.300 1.00 92.69 67 THR A C 1
ATOM 496 O O . THR A 1 67 ? -12.773 -15.997 24.792 1.00 92.69 67 THR A O 1
ATOM 499 N N . TYR A 1 68 ? -12.774 -14.357 26.331 1.00 89.88 68 TYR A N 1
ATOM 500 C CA . TYR A 1 68 ? -11.441 -14.630 26.890 1.00 89.88 68 TYR A CA 1
ATOM 501 C C . TYR A 1 68 ? -10.309 -14.641 25.842 1.00 89.88 68 TYR A C 1
ATOM 503 O O . TYR A 1 68 ? -9.335 -15.375 25.989 1.00 89.88 68 TYR A O 1
ATOM 511 N N . GLY A 1 69 ? -10.437 -13.847 24.773 1.00 84.69 69 GLY A N 1
ATOM 512 C CA . GLY A 1 69 ? -9.461 -13.796 23.679 1.00 84.69 69 GLY A CA 1
ATOM 513 C C . GLY A 1 69 ? -9.404 -15.061 22.814 1.00 84.69 69 GLY A C 1
ATOM 514 O O . GLY A 1 69 ? -8.471 -15.210 22.030 1.00 84.69 69 GLY A O 1
ATOM 515 N N . LYS A 1 70 ? -10.373 -15.976 22.942 1.00 87.31 70 LYS A N 1
ATOM 516 C CA . LYS A 1 70 ? -10.453 -17.180 22.107 1.00 87.31 70 LYS A CA 1
ATOM 517 C C . LYS A 1 70 ? -10.983 -16.822 20.720 1.00 87.31 70 LYS A C 1
ATOM 519 O O . LYS A 1 70 ? -12.154 -16.487 20.581 1.00 87.31 70 LYS A O 1
ATOM 524 N N . VAL A 1 71 ? -10.122 -16.917 19.715 1.00 85.75 71 VAL A N 1
ATOM 525 C CA . VAL A 1 71 ? -10.439 -16.742 18.293 1.00 85.75 71 VAL A CA 1
ATOM 526 C C . VAL A 1 71 ? -9.656 -17.780 17.494 1.00 85.75 71 VAL A C 1
ATOM 528 O O . VAL A 1 71 ? -8.582 -18.204 17.929 1.00 85.75 71 VAL A O 1
ATOM 531 N N . GLU A 1 72 ? -10.186 -18.216 16.354 1.00 82.00 72 GLU A N 1
ATOM 532 C CA . GLU A 1 72 ? -9.445 -19.114 15.471 1.00 82.00 72 GLU A CA 1
ATOM 533 C C . GLU A 1 72 ? -8.178 -18.418 14.968 1.00 82.00 72 GLU A C 1
ATOM 535 O O . GLU A 1 72 ? -8.218 -17.305 14.442 1.00 82.00 72 GLU A O 1
ATOM 540 N N . THR A 1 73 ? -7.031 -19.073 15.137 1.00 78.81 73 THR A N 1
ATOM 541 C CA . THR A 1 73 ? -5.731 -18.508 14.753 1.00 78.81 73 THR A CA 1
ATOM 542 C C . THR A 1 73 ? -5.644 -18.244 13.259 1.00 78.81 73 THR A C 1
ATOM 544 O O . THR A 1 73 ? -4.992 -17.289 12.856 1.00 78.81 73 THR A O 1
ATOM 547 N N . GLU A 1 74 ? -6.337 -19.037 12.442 1.00 73.88 74 GLU A N 1
ATOM 548 C CA . GLU A 1 74 ? -6.388 -18.846 10.992 1.00 73.88 74 GLU A CA 1
ATOM 549 C C . GLU A 1 74 ? -7.094 -17.549 10.590 1.00 73.88 74 GLU A C 1
ATOM 551 O O . GLU A 1 74 ? -6.736 -16.950 9.581 1.00 73.88 74 GLU A O 1
ATOM 556 N N . LEU A 1 75 ? -8.042 -17.065 11.399 1.00 70.69 75 LEU A N 1
ATOM 557 C CA . LEU A 1 75 ? -8.691 -15.775 11.162 1.00 70.69 75 LEU A CA 1
ATOM 558 C C . LEU A 1 75 ? -7.733 -14.610 11.415 1.00 70.69 75 LEU A C 1
ATOM 560 O O . LEU A 1 75 ? -7.825 -13.596 10.736 1.00 70.69 75 LEU A O 1
ATOM 564 N N . VAL A 1 76 ? -6.828 -14.749 12.391 1.00 69.12 76 VAL A N 1
ATOM 565 C CA . VAL A 1 76 ? -5.895 -13.685 12.805 1.00 69.12 76 VAL A CA 1
ATOM 566 C C . VAL A 1 76 ? -4.607 -13.696 11.985 1.00 69.12 76 VAL A C 1
ATOM 568 O O . VAL A 1 76 ? -4.089 -12.639 11.635 1.00 69.12 76 VAL A O 1
ATOM 571 N N . PHE A 1 77 ? -4.083 -14.883 11.688 1.00 67.75 77 PHE A N 1
ATOM 572 C CA . PHE A 1 77 ? -2.773 -15.075 11.064 1.00 67.75 77 PHE A CA 1
ATOM 573 C C . PHE A 1 77 ? -2.851 -15.638 9.636 1.00 67.75 77 PHE A C 1
ATOM 575 O O . PHE A 1 77 ? -1.818 -15.769 8.984 1.00 67.75 77 PHE A O 1
ATOM 582 N N . GLY A 1 78 ? -4.050 -15.956 9.136 1.00 57.59 78 GLY A N 1
ATOM 583 C CA . GLY A 1 78 ? -4.237 -16.740 7.915 1.00 57.59 78 GLY A CA 1
ATOM 584 C C . GLY A 1 78 ? -4.077 -18.244 8.169 1.00 57.59 78 GLY A C 1
ATOM 585 O O . GLY A 1 78 ? -3.438 -18.663 9.139 1.00 57.59 78 GLY A O 1
ATOM 586 N N . ALA A 1 79 ? -4.670 -19.076 7.304 1.00 51.41 79 ALA A N 1
ATOM 587 C CA . ALA A 1 79 ? -4.494 -20.527 7.361 1.00 51.41 79 ALA A CA 1
ATOM 588 C C . ALA A 1 79 ? -2.996 -20.867 7.355 1.00 51.41 79 ALA A C 1
ATOM 590 O O . ALA A 1 79 ? -2.240 -20.430 6.483 1.00 51.41 79 ALA A O 1
ATOM 591 N N . SER A 1 80 ? -2.554 -21.614 8.364 1.00 49.19 80 SER A N 1
ATOM 592 C CA . SER A 1 80 ? -1.152 -21.992 8.520 1.00 49.19 80 SER A CA 1
ATOM 593 C C . SER A 1 80 ? -0.797 -23.050 7.478 1.00 49.19 80 SER A C 1
ATOM 595 O O . SER A 1 80 ? -0.907 -24.245 7.729 1.00 49.19 80 SER A O 1
ATOM 597 N N . GLY A 1 81 ? -0.389 -22.618 6.284 1.00 44.59 81 GLY A N 1
ATOM 598 C CA . GLY A 1 81 ? 0.074 -23.525 5.239 1.00 44.59 81 GLY A CA 1
ATOM 599 C C . GLY A 1 81 ? 0.147 -22.883 3.858 1.00 44.59 81 GLY A C 1
ATOM 600 O O . GLY A 1 81 ? -0.877 -22.635 3.238 1.00 44.59 81 GLY A O 1
ATOM 601 N N . GLN A 1 82 ? 1.379 -22.733 3.360 1.00 39.62 82 GLN A N 1
ATOM 602 C CA . GLN A 1 82 ? 1.773 -22.317 2.004 1.00 39.62 82 GLN A CA 1
ATOM 603 C C . GLN A 1 82 ? 1.713 -20.804 1.718 1.00 39.62 82 GLN A C 1
ATOM 605 O O . GLN A 1 82 ? 0.670 -20.158 1.768 1.00 39.62 82 GLN A O 1
ATOM 610 N N . ALA A 1 83 ? 2.870 -20.254 1.332 1.00 47.84 83 ALA A N 1
ATOM 611 C CA . ALA A 1 83 ? 3.096 -18.843 0.998 1.00 47.84 83 ALA A CA 1
ATOM 612 C C . ALA A 1 83 ? 2.103 -18.263 -0.038 1.00 47.84 83 ALA A C 1
ATOM 614 O O . ALA A 1 83 ? 1.841 -17.064 -0.039 1.00 47.84 83 ALA A O 1
ATOM 615 N N . ILE A 1 84 ? 1.494 -19.116 -0.869 1.00 43.28 84 ILE A N 1
ATOM 616 C CA . ILE A 1 84 ? 0.512 -18.736 -1.896 1.00 43.28 84 ILE A CA 1
ATOM 617 C C . ILE A 1 84 ? -0.822 -18.277 -1.273 1.00 43.28 84 ILE A C 1
ATOM 619 O O . ILE A 1 84 ? -1.415 -17.308 -1.742 1.00 43.28 84 ILE A O 1
ATOM 623 N N . VAL A 1 85 ? -1.288 -18.915 -0.190 1.00 44.00 85 VAL A N 1
ATOM 624 C CA . VAL A 1 85 ? -2.548 -18.533 0.483 1.00 44.00 85 VAL A CA 1
ATOM 625 C C . VAL A 1 85 ? -2.364 -17.253 1.296 1.00 44.00 85 VAL A C 1
ATOM 627 O O . VAL A 1 85 ? -3.241 -16.393 1.288 1.00 44.00 85 VAL A O 1
ATOM 630 N N . SER A 1 86 ? -1.196 -17.078 1.927 1.00 42.84 86 SER A N 1
ATOM 631 C CA . SER A 1 86 ? -0.836 -15.821 2.595 1.00 42.84 86 SER A CA 1
ATOM 632 C C . SER A 1 86 ? -0.879 -14.651 1.615 1.00 42.84 86 SER A C 1
ATOM 634 O O . SER A 1 86 ? -1.509 -13.643 1.913 1.00 42.84 86 SER A O 1
ATOM 636 N N . LYS A 1 87 ? -0.305 -14.815 0.414 1.00 48.69 87 LYS A N 1
ATOM 637 C CA . LYS A 1 87 ? -0.347 -13.793 -0.636 1.00 48.69 87 LYS A CA 1
ATOM 638 C C . LYS A 1 87 ? -1.775 -13.480 -1.078 1.00 48.69 87 LYS A C 1
ATOM 640 O O . LYS A 1 87 ? -2.122 -12.313 -1.185 1.00 48.69 87 LYS A O 1
ATOM 645 N N . LEU A 1 88 ? -2.626 -14.493 -1.262 1.00 46.59 88 LEU A N 1
ATOM 646 C CA . LEU A 1 88 ? -4.041 -14.302 -1.611 1.00 46.59 88 LEU A CA 1
ATOM 647 C C . LEU A 1 88 ? -4.844 -13.616 -0.495 1.00 46.59 88 LEU A C 1
ATOM 649 O O . LEU A 1 88 ? -5.742 -12.833 -0.796 1.00 46.59 88 LEU A O 1
ATOM 653 N N . ASN A 1 89 ? -4.513 -13.860 0.775 1.00 54.06 89 ASN A N 1
ATOM 654 C CA . ASN A 1 89 ? -5.122 -13.163 1.908 1.00 54.06 89 ASN A CA 1
ATOM 655 C C . ASN A 1 89 ? -4.639 -11.708 1.988 1.00 54.06 89 ASN A C 1
ATOM 657 O O . ASN A 1 89 ? -5.468 -10.802 2.072 1.00 54.06 89 ASN A O 1
ATOM 661 N N . THR A 1 90 ? -3.328 -11.458 1.887 1.00 60.16 90 THR A N 1
ATOM 662 C CA . THR A 1 90 ? -2.753 -10.104 1.824 1.00 60.16 90 THR A CA 1
ATOM 663 C C . THR A 1 90 ? -3.330 -9.326 0.639 1.00 60.16 90 THR A C 1
ATOM 665 O O . THR A 1 90 ? -3.812 -8.205 0.805 1.00 60.16 90 THR A O 1
ATOM 668 N N . GLU A 1 91 ? -3.360 -9.933 -0.549 1.00 62.53 91 GLU A N 1
ATOM 669 C CA . GLU A 1 91 ? -3.924 -9.364 -1.774 1.00 62.53 91 GLU A CA 1
ATOM 670 C C . GLU A 1 91 ? -5.440 -9.163 -1.651 1.00 62.53 91 GLU A C 1
ATOM 672 O O . GLU A 1 91 ? -5.949 -8.129 -2.068 1.00 62.53 91 GLU A O 1
ATOM 677 N N . GLY A 1 92 ? -6.174 -10.088 -1.028 1.00 58.78 92 GLY A N 1
ATOM 678 C CA . GLY A 1 92 ? -7.615 -9.973 -0.792 1.00 58.78 92 GLY A CA 1
ATOM 679 C C . GLY A 1 92 ? -7.971 -8.821 0.152 1.00 58.78 92 GLY A C 1
ATOM 680 O O . GLY A 1 92 ? -8.838 -7.994 -0.159 1.00 58.78 92 GLY A O 1
ATOM 681 N N . HIS A 1 93 ? -7.261 -8.707 1.277 1.00 58.91 93 HIS A N 1
ATOM 682 C CA . HIS A 1 93 ? -7.408 -7.590 2.210 1.00 58.91 93 HIS A CA 1
ATOM 683 C C . HIS A 1 93 ? -6.967 -6.262 1.580 1.00 58.91 93 HIS A C 1
ATOM 685 O O . HIS A 1 93 ? -7.635 -5.240 1.762 1.00 58.91 93 HIS A O 1
ATOM 691 N N . HIS A 1 94 ? -5.877 -6.258 0.807 1.00 65.31 94 HIS A N 1
ATOM 692 C CA . HIS A 1 94 ? -5.408 -5.079 0.084 1.00 65.31 94 HIS A CA 1
ATOM 693 C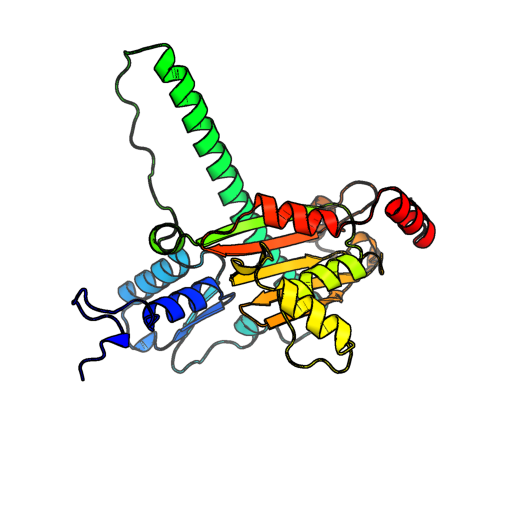 C . HIS A 1 94 ? -6.403 -4.639 -0.997 1.00 65.31 94 HIS A C 1
ATOM 695 O O . HIS A 1 94 ? -6.792 -3.474 -1.020 1.00 65.31 94 HIS A O 1
ATOM 701 N N . ARG A 1 95 ? -6.902 -5.560 -1.828 1.00 64.56 95 ARG A N 1
ATOM 702 C CA . ARG A 1 95 ? -7.903 -5.284 -2.869 1.00 64.56 95 ARG A CA 1
ATOM 703 C C . ARG A 1 95 ? -9.184 -4.723 -2.258 1.00 64.56 95 ARG A C 1
ATOM 705 O O . ARG A 1 95 ? -9.733 -3.763 -2.790 1.00 64.56 95 ARG A O 1
ATOM 712 N N . SER A 1 96 ? -9.620 -5.251 -1.114 1.00 54.28 96 SER A N 1
ATOM 713 C CA . SER A 1 96 ? -10.773 -4.717 -0.375 1.00 54.28 96 SER A CA 1
ATOM 714 C C . SER A 1 96 ? -10.522 -3.282 0.107 1.00 54.28 96 SER A C 1
ATOM 716 O O . SER A 1 96 ? -11.364 -2.404 -0.092 1.00 54.28 96 SER A O 1
ATOM 718 N N . ALA A 1 97 ? -9.331 -3.012 0.654 1.00 55.19 97 ALA A N 1
ATOM 719 C CA . ALA A 1 97 ? -8.912 -1.674 1.071 1.00 55.19 97 ALA A CA 1
ATOM 720 C C . ALA A 1 97 ? -8.849 -0.674 -0.093 1.00 55.19 97 ALA A C 1
ATOM 722 O O . ALA A 1 97 ? -9.373 0.436 0.011 1.00 55.19 97 ALA A O 1
ATOM 723 N N . VAL A 1 98 ? -8.254 -1.077 -1.216 1.00 65.44 98 VAL A N 1
ATOM 724 C CA . VAL A 1 98 ? -8.139 -0.269 -2.435 1.00 65.44 98 VAL A CA 1
ATOM 725 C C . VAL A 1 98 ? -9.508 -0.014 -3.055 1.00 65.44 98 VAL A C 1
ATOM 727 O O . VAL A 1 98 ? -9.811 1.128 -3.397 1.00 65.44 98 VAL A O 1
ATOM 730 N N . ALA A 1 99 ? -10.359 -1.035 -3.176 1.00 57.53 99 ALA A N 1
ATOM 731 C CA . ALA A 1 99 ? -11.702 -0.904 -3.738 1.00 57.53 99 ALA A CA 1
ATOM 732 C C . ALA A 1 99 ? -12.555 0.070 -2.918 1.00 57.53 99 ALA A C 1
ATOM 734 O O . ALA A 1 99 ? -13.188 0.972 -3.474 1.00 57.53 99 ALA A O 1
ATOM 735 N N . PHE A 1 100 ? -12.511 -0.055 -1.592 1.00 56.81 100 PHE A N 1
ATOM 736 C CA . PHE A 1 100 ? -13.168 0.882 -0.692 1.00 56.81 100 PHE A CA 1
ATOM 737 C C . PHE A 1 100 ? -12.616 2.304 -0.857 1.00 56.81 100 PHE A C 1
ATOM 739 O O . PHE A 1 100 ? -13.396 3.228 -1.097 1.00 56.81 100 PHE A O 1
ATOM 746 N N . ALA A 1 101 ? -11.294 2.492 -0.807 1.00 62.47 101 ALA A N 1
ATOM 747 C CA . ALA A 1 101 ? -10.671 3.808 -0.930 1.00 62.47 101 ALA A CA 1
ATOM 748 C C . ALA A 1 101 ? -10.976 4.475 -2.286 1.00 62.47 101 ALA A C 1
ATOM 750 O O . ALA A 1 101 ? -11.377 5.640 -2.334 1.00 62.47 101 ALA A O 1
ATOM 751 N N . ARG A 1 102 ? -10.909 3.721 -3.393 1.00 70.69 102 ARG A N 1
ATOM 752 C CA . ARG A 1 102 ? -11.310 4.188 -4.732 1.00 70.69 102 ARG A CA 1
ATOM 753 C C . ARG A 1 102 ? -12.793 4.555 -4.791 1.00 70.69 102 ARG A C 1
ATOM 755 O O . ARG A 1 102 ? -13.146 5.558 -5.410 1.00 70.69 102 ARG A O 1
ATOM 762 N N . SER A 1 103 ? -13.669 3.788 -4.134 1.00 64.00 103 SER A N 1
ATOM 763 C CA . SER A 1 103 ? -15.103 4.106 -4.072 1.00 64.00 103 SER A CA 1
ATOM 764 C C . SER A 1 103 ? -15.365 5.433 -3.350 1.00 64.00 103 SER A C 1
ATOM 766 O O . SER A 1 103 ? -16.173 6.235 -3.819 1.00 64.00 103 SER A O 1
ATOM 768 N N . GLN A 1 104 ? -14.625 5.704 -2.270 1.00 61.53 104 GLN A N 1
ATOM 769 C CA . GLN A 1 104 ? -14.706 6.956 -1.519 1.00 61.53 104 GLN A CA 1
ATOM 770 C C . GLN A 1 104 ? -14.163 8.133 -2.336 1.00 61.53 104 GLN A C 1
ATOM 772 O O . GLN A 1 104 ? -14.805 9.178 -2.418 1.00 61.53 104 GLN A O 1
ATOM 777 N N . GLN A 1 105 ? -13.031 7.955 -3.023 1.00 67.50 105 GLN A N 1
ATOM 778 C CA . GLN A 1 105 ? -12.479 8.973 -3.923 1.00 67.50 105 GLN A CA 1
ATOM 779 C C . GLN A 1 105 ? -13.433 9.316 -5.076 1.00 67.50 105 GLN A C 1
ATOM 781 O O . GLN A 1 105 ? -13.601 10.488 -5.411 1.00 67.50 105 GLN A O 1
ATOM 786 N N . LYS A 1 106 ? -14.075 8.308 -5.683 1.00 68.25 106 LYS A N 1
ATOM 787 C CA . LYS A 1 106 ? -15.028 8.512 -6.783 1.00 68.25 106 LYS A CA 1
ATOM 788 C C . LYS A 1 106 ? -16.270 9.281 -6.324 1.00 68.25 106 LYS A C 1
ATOM 790 O O . LYS A 1 106 ? -16.728 10.154 -7.054 1.00 68.25 106 LYS A O 1
ATOM 795 N N . LYS A 1 107 ? -16.783 8.984 -5.125 1.00 63.50 107 LYS A N 1
ATOM 796 C CA . LYS A 1 107 ? -17.914 9.706 -4.523 1.00 63.50 107 LYS A CA 1
ATOM 797 C C . LYS A 1 107 ? -17.569 11.166 -4.225 1.00 63.50 107 LYS A C 1
ATOM 799 O O . LYS A 1 107 ? -18.304 12.036 -4.668 1.00 63.50 107 LYS A O 1
ATOM 804 N N . ARG A 1 108 ? -16.404 11.442 -3.625 1.00 65.94 108 ARG A N 1
ATOM 805 C CA . ARG A 1 108 ? -15.932 12.819 -3.374 1.00 65.94 108 ARG A CA 1
ATOM 806 C C . ARG A 1 108 ? -15.815 13.643 -4.650 1.00 65.94 108 ARG A C 1
ATOM 808 O O . ARG A 1 108 ? -16.361 14.731 -4.728 1.00 65.94 108 ARG A O 1
ATOM 815 N N . LYS A 1 109 ? -15.195 13.088 -5.699 1.00 66.50 109 LYS A N 1
ATOM 816 C CA . LYS A 1 109 ? -15.119 13.765 -7.007 1.00 66.50 109 LYS A CA 1
ATOM 817 C C . LYS A 1 109 ? -16.501 14.051 -7.606 1.00 66.50 109 LYS A C 1
ATOM 819 O O . LYS A 1 109 ? -16.660 15.053 -8.296 1.00 66.50 109 LYS A O 1
ATOM 824 N N . ALA A 1 110 ? -17.484 13.181 -7.366 1.00 63.50 110 ALA A N 1
ATOM 825 C CA . ALA A 1 110 ? -18.859 13.403 -7.801 1.00 63.50 110 ALA A CA 1
ATOM 826 C C . ALA A 1 110 ? -19.561 14.492 -6.972 1.00 63.50 110 ALA A C 1
ATOM 828 O O . ALA A 1 110 ? -20.310 15.274 -7.544 1.00 63.50 110 ALA A O 1
ATOM 829 N N . GLU A 1 111 ? -19.299 14.579 -5.668 1.00 56.41 111 GLU A N 1
ATOM 830 C CA . GLU A 1 111 ? -19.846 15.605 -4.767 1.00 56.41 111 GLU A CA 1
ATOM 831 C C . GLU A 1 111 ? -19.213 16.985 -5.006 1.00 56.41 111 GLU A C 1
ATOM 833 O O . GLU A 1 111 ? -19.939 17.966 -5.148 1.00 56.41 111 GLU A O 1
ATOM 838 N N . ASP A 1 112 ? -17.890 17.059 -5.166 1.00 54.16 112 ASP A N 1
ATOM 839 C CA . ASP A 1 112 ? -17.169 18.291 -5.518 1.00 54.16 112 ASP A CA 1
ATOM 840 C C . ASP A 1 112 ? -17.579 18.791 -6.915 1.00 54.16 112 ASP A C 1
ATOM 842 O O . ASP A 1 112 ? -17.793 19.986 -7.130 1.00 54.16 112 ASP A O 1
ATOM 846 N N . GLY A 1 113 ? -17.755 17.868 -7.868 1.00 48.69 113 GLY A N 1
ATOM 847 C CA . GLY A 1 113 ? -18.249 18.169 -9.212 1.00 48.69 113 GLY A CA 1
ATOM 848 C C . GLY A 1 113 ? -19.726 18.577 -9.241 1.00 48.69 113 GLY A C 1
ATOM 849 O O . GLY A 1 113 ? -20.090 19.484 -9.986 1.00 48.69 113 GLY A O 1
ATOM 850 N N . ALA A 1 114 ? -20.575 17.958 -8.414 1.00 49.28 114 ALA A N 1
ATOM 851 C CA . ALA A 1 114 ? -21.983 18.328 -8.270 1.00 49.28 114 ALA A CA 1
ATOM 852 C C . ALA A 1 114 ? -22.151 19.672 -7.551 1.00 49.28 114 ALA A C 1
ATOM 854 O O . ALA A 1 114 ? -23.021 20.443 -7.933 1.00 49.28 114 ALA A O 1
ATOM 855 N N . SER A 1 115 ? -21.297 19.985 -6.573 1.00 47.19 115 SER A N 1
ATOM 856 C CA . SER A 1 115 ? -21.233 21.292 -5.910 1.00 47.19 115 SER A CA 1
ATOM 857 C C . SER A 1 115 ? -20.795 22.393 -6.884 1.00 47.19 115 SER A C 1
ATOM 859 O O . SER A 1 115 ? -21.439 23.436 -6.966 1.00 47.19 115 SER A O 1
ATOM 861 N N . ALA A 1 116 ? -19.781 22.137 -7.719 1.00 44.81 116 ALA A N 1
ATOM 862 C CA . ALA A 1 116 ? -19.358 23.067 -8.769 1.00 44.81 116 ALA A CA 1
ATOM 863 C C . ALA A 1 116 ? -20.424 23.255 -9.870 1.00 44.81 116 ALA A C 1
ATOM 865 O O . ALA A 1 116 ? -20.635 24.371 -10.344 1.00 44.81 116 ALA A O 1
ATOM 866 N N . ALA A 1 117 ? -21.129 22.186 -10.257 1.00 44.34 117 ALA A N 1
ATOM 867 C CA . ALA A 1 117 ? -22.229 22.249 -11.221 1.00 44.34 117 ALA A CA 1
ATOM 868 C C . ALA A 1 117 ? -23.487 22.923 -10.641 1.00 44.34 117 ALA A C 1
ATOM 870 O O . ALA A 1 117 ? -24.149 23.675 -11.351 1.00 44.34 117 ALA A O 1
ATOM 871 N N . ALA A 1 118 ? -23.794 22.707 -9.358 1.00 43.44 118 ALA A N 1
ATOM 872 C CA . ALA A 1 118 ? -24.868 23.391 -8.644 1.00 43.44 118 ALA A CA 1
ATOM 873 C C . 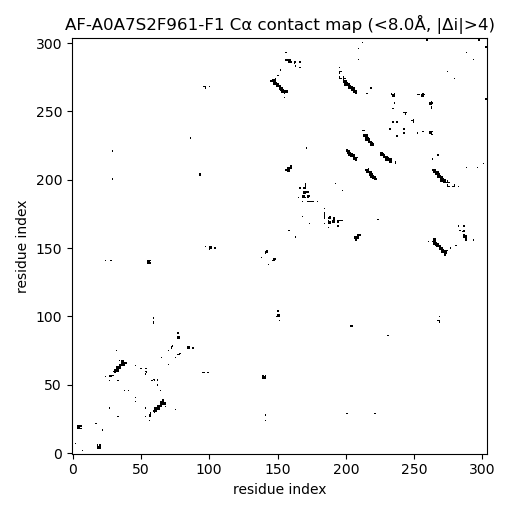ALA A 1 118 ? -24.557 24.884 -8.478 1.00 43.44 118 ALA A C 1
ATOM 875 O O . ALA A 1 118 ? -25.411 25.701 -8.791 1.00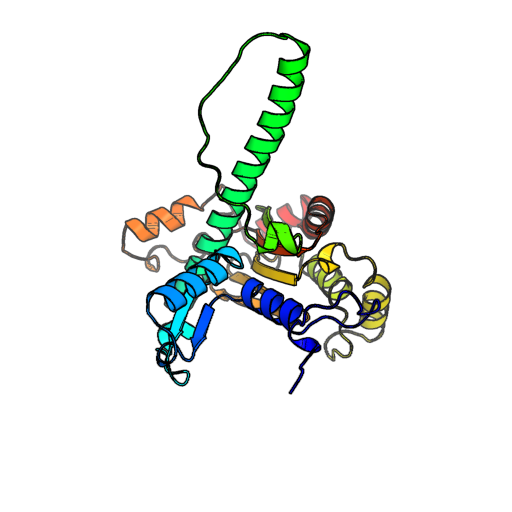 43.44 118 ALA A O 1
ATOM 876 N N . ALA A 1 119 ? -23.321 25.253 -8.127 1.00 43.66 119 ALA A N 1
ATOM 877 C CA . ALA A 1 119 ? -22.881 26.648 -8.077 1.00 43.66 119 ALA A CA 1
ATOM 878 C C . ALA A 1 119 ? -22.933 27.339 -9.457 1.00 43.66 119 ALA A C 1
ATOM 880 O O . ALA A 1 119 ? -23.239 28.527 -9.547 1.00 43.66 119 ALA A O 1
ATOM 881 N N . ALA A 1 120 ? -22.688 26.600 -10.547 1.00 42.75 120 ALA A N 1
ATOM 882 C CA . ALA A 1 120 ? -22.845 27.108 -11.912 1.00 42.75 120 ALA A CA 1
ATOM 883 C C . ALA A 1 120 ? -24.323 27.219 -12.353 1.00 42.75 120 ALA A C 1
ATOM 885 O O . ALA A 1 120 ? -24.681 28.155 -13.071 1.00 42.75 120 ALA A O 1
ATOM 886 N N . ALA A 1 121 ? -25.192 26.302 -11.913 1.00 39.84 121 ALA A N 1
ATOM 887 C CA . ALA A 1 121 ? -26.628 26.311 -12.212 1.00 39.84 121 ALA A CA 1
ATOM 888 C C . ALA A 1 121 ? -27.413 27.335 -11.364 1.00 39.84 121 ALA A C 1
ATOM 890 O O . ALA A 1 121 ? -28.364 27.949 -11.848 1.00 39.84 121 ALA A O 1
ATOM 891 N N . GLU A 1 122 ? -26.983 27.587 -10.127 1.00 40.03 122 GLU A N 1
ATOM 892 C CA . GLU A 1 122 ? -27.560 28.589 -9.220 1.00 40.03 122 GLU A CA 1
ATOM 893 C C . GLU A 1 122 ? -27.251 30.026 -9.679 1.00 40.03 122 GLU A C 1
ATOM 895 O O . GLU A 1 122 ? -28.006 30.953 -9.393 1.00 40.03 122 GLU A O 1
ATOM 900 N N . ALA A 1 123 ? -26.221 30.206 -10.516 1.00 41.28 123 ALA A N 1
ATOM 901 C CA . ALA A 1 123 ? -25.958 31.458 -11.224 1.00 41.28 123 ALA A CA 1
ATOM 902 C C . ALA A 1 123 ? -26.887 31.705 -12.436 1.00 41.28 123 ALA A C 1
ATOM 904 O O . ALA A 1 123 ? -26.819 32.780 -13.032 1.00 41.28 123 ALA A O 1
ATOM 905 N N . THR A 1 124 ? -27.744 30.748 -12.830 1.00 44.34 124 THR A N 1
ATOM 906 C CA . THR A 1 124 ? -28.563 30.859 -14.056 1.00 44.34 124 THR A CA 1
ATOM 907 C C . THR A 1 124 ? -30.066 30.615 -13.911 1.00 44.34 124 THR A C 1
ATOM 909 O O . THR A 1 124 ? -30.775 30.837 -14.892 1.00 44.34 124 THR A O 1
ATOM 912 N N . ASN A 1 125 ? -30.614 30.242 -12.745 1.00 36.97 125 ASN A N 1
ATOM 913 C CA . ASN A 1 125 ? -32.079 30.191 -12.601 1.00 36.97 125 ASN A CA 1
ATOM 914 C C . ASN A 1 125 ? -32.587 30.191 -11.140 1.00 36.97 125 ASN A C 1
ATOM 916 O O . ASN A 1 125 ? -32.457 29.178 -10.455 1.00 36.97 125 ASN A O 1
ATOM 920 N N . PRO A 1 126 ? -33.248 31.262 -10.653 1.00 35.47 126 PRO A N 1
ATOM 921 C CA . PRO A 1 126 ? -33.815 31.308 -9.310 1.00 35.47 126 PRO A CA 1
ATOM 922 C C . PRO A 1 126 ? -35.307 30.939 -9.331 1.00 35.47 126 PRO A C 1
ATOM 924 O O . PRO A 1 126 ? -36.150 31.778 -9.039 1.00 35.47 126 PRO A O 1
ATOM 927 N N . SER A 1 127 ? -35.667 29.714 -9.723 1.00 40.00 127 SER A N 1
ATOM 928 C CA . SER A 1 127 ? -36.995 29.144 -9.423 1.00 40.00 127 SER A CA 1
ATOM 929 C C . SER A 1 127 ? -37.094 27.690 -9.884 1.00 40.00 127 SER A C 1
ATOM 931 O O . SER A 1 127 ? -37.363 27.426 -11.053 1.00 40.00 127 SER A O 1
ATOM 933 N N . ALA A 1 128 ? -36.917 26.744 -8.963 1.00 27.92 128 ALA A N 1
ATOM 934 C CA . ALA A 1 128 ? -37.643 25.473 -8.978 1.00 27.92 128 ALA A CA 1
ATOM 935 C C . ALA A 1 128 ? -37.458 24.763 -7.634 1.00 27.92 128 ALA A C 1
ATOM 937 O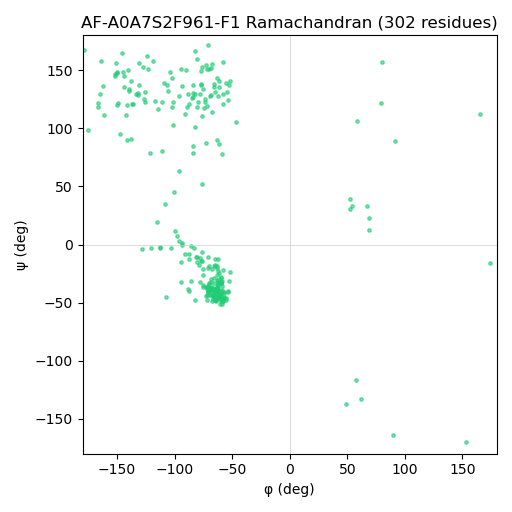 O . ALA A 1 128 ? -36.350 24.432 -7.221 1.00 27.92 128 ALA A O 1
ATOM 938 N N . ALA A 1 129 ? -38.577 24.558 -6.949 1.00 29.84 129 ALA A N 1
ATOM 939 C CA . ALA A 1 129 ? -38.669 23.877 -5.673 1.00 29.84 129 ALA A CA 1
ATOM 940 C C . ALA A 1 129 ? -38.544 22.346 -5.802 1.00 29.84 129 ALA A C 1
ATOM 942 O O . ALA A 1 129 ? -38.981 21.758 -6.786 1.00 29.84 129 ALA A O 1
ATOM 943 N N . ALA A 1 130 ? -38.048 21.754 -4.709 1.00 38.97 130 ALA A N 1
ATOM 944 C CA . ALA A 1 130 ? -38.271 20.395 -4.203 1.00 38.97 130 ALA A CA 1
ATOM 945 C C . ALA A 1 130 ? -37.909 19.192 -5.104 1.00 38.97 130 ALA A C 1
ATOM 947 O O . ALA A 1 130 ? -38.671 18.774 -5.971 1.00 38.97 130 ALA A O 1
ATOM 948 N N . ALA A 1 131 ? -36.803 18.525 -4.750 1.00 26.86 131 ALA A N 1
ATOM 949 C CA . ALA A 1 131 ? -36.495 17.142 -5.122 1.00 26.86 131 ALA A CA 1
ATOM 950 C C . ALA A 1 131 ? -36.259 16.292 -3.847 1.00 26.86 131 ALA A C 1
ATOM 952 O O . ALA A 1 131 ? -35.885 16.845 -2.809 1.00 26.86 131 ALA A O 1
ATOM 953 N N . PRO A 1 132 ? -36.543 14.975 -3.884 1.00 29.56 132 PRO A N 1
ATOM 954 C CA . PRO A 1 132 ? -36.847 14.165 -2.706 1.00 29.56 132 PRO A CA 1
ATOM 955 C C . PRO A 1 132 ? -35.601 13.717 -1.931 1.00 29.56 132 PRO A C 1
ATOM 957 O O . PRO A 1 132 ? -34.493 13.671 -2.458 1.00 29.56 132 PRO A O 1
ATOM 960 N N . ALA A 1 133 ? -35.827 13.366 -0.662 1.00 31.22 133 ALA A N 1
ATOM 961 C CA . ALA A 1 133 ? -34.833 12.955 0.323 1.00 31.22 133 ALA A CA 1
ATO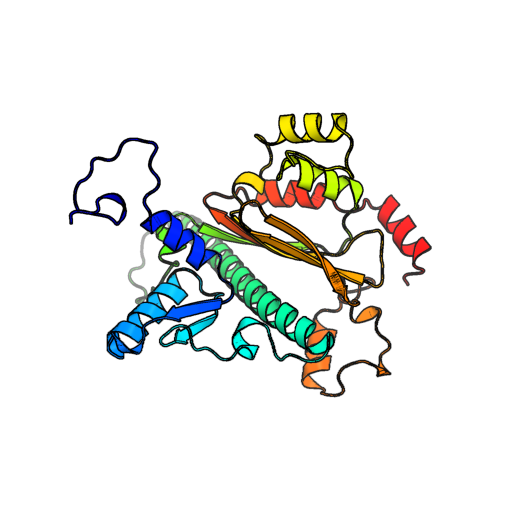M 962 C C . ALA A 1 133 ? -33.838 11.911 -0.217 1.00 31.22 133 ALA A C 1
ATOM 964 O O . ALA A 1 133 ? -34.148 10.724 -0.344 1.00 31.22 133 ALA A O 1
ATOM 965 N N . ALA A 1 134 ? -32.615 12.367 -0.491 1.00 27.91 134 ALA A N 1
ATOM 966 C CA . ALA A 1 134 ? -31.469 11.504 -0.707 1.00 27.91 134 ALA A CA 1
ATOM 967 C C . ALA A 1 134 ? -31.213 10.692 0.568 1.00 27.91 134 ALA A C 1
ATOM 969 O O . ALA A 1 134 ? -31.251 11.224 1.678 1.00 27.91 134 ALA A O 1
ATOM 970 N N . THR A 1 135 ? -30.951 9.397 0.406 1.00 29.86 135 THR A N 1
ATOM 971 C CA . THR A 1 135 ? -30.517 8.499 1.482 1.00 29.86 135 THR A CA 1
ATOM 972 C C . THR A 1 135 ? -29.175 8.992 2.032 1.00 29.86 135 THR A C 1
ATOM 974 O O . THR A 1 135 ? -28.108 8.598 1.572 1.00 29.86 135 THR A O 1
ATOM 977 N N . GLN A 1 136 ? -29.230 9.915 2.988 1.00 37.53 136 GLN A N 1
ATOM 978 C CA . GLN A 1 136 ? -28.079 10.442 3.705 1.00 37.53 136 GLN A CA 1
ATOM 979 C C . GLN A 1 136 ? -27.721 9.481 4.830 1.00 37.53 136 GLN A C 1
ATOM 981 O O . GLN A 1 136 ? -28.360 9.514 5.874 1.00 37.53 136 GLN A O 1
ATOM 986 N N . ARG A 1 137 ? -26.693 8.654 4.628 1.00 41.19 137 ARG A N 1
ATOM 987 C CA . ARG A 1 137 ? -25.801 8.125 5.678 1.00 41.19 137 ARG A CA 1
ATOM 988 C C . ARG A 1 137 ? -24.528 7.595 5.014 1.00 41.19 137 ARG A C 1
ATOM 990 O O . ARG A 1 137 ? -24.617 6.881 4.024 1.00 41.19 137 ARG A O 1
ATOM 997 N N . GLN A 1 138 ? -23.329 7.843 5.522 1.00 37.66 138 GLN A N 1
ATOM 998 C CA . GLN A 1 138 ? -22.855 8.728 6.590 1.00 37.66 138 GLN A CA 1
ATOM 999 C C . GLN A 1 138 ? -21.336 8.783 6.357 1.00 37.66 138 GLN A C 1
ATOM 1001 O O . GLN A 1 138 ? -20.727 7.725 6.180 1.00 37.66 138 GLN A O 1
ATOM 1006 N N . GLU A 1 139 ? -20.715 9.964 6.304 1.00 42.69 139 GLU A N 1
ATOM 1007 C CA . GLU A 1 139 ? -19.257 10.030 6.463 1.00 42.69 139 GLU A CA 1
ATOM 1008 C C . GLU A 1 139 ? -18.892 9.278 7.755 1.00 42.69 139 GLU A C 1
ATOM 1010 O O . GLU A 1 139 ? -19.646 9.309 8.733 1.00 42.69 139 GLU A O 1
ATOM 1015 N N . THR A 1 140 ? -17.790 8.527 7.750 1.00 49.16 140 THR A N 1
ATOM 1016 C CA . THR A 1 140 ? -17.385 7.750 8.926 1.00 49.16 140 THR A CA 1
ATOM 1017 C C . THR A 1 140 ? -17.269 8.678 10.135 1.00 49.16 140 THR A C 1
ATOM 1019 O O . THR A 1 140 ? -16.743 9.785 10.019 1.00 49.16 140 THR A O 1
ATOM 1022 N N . THR A 1 141 ? -17.733 8.252 11.315 1.00 47.12 141 THR A N 1
ATOM 1023 C CA . THR A 1 141 ? -17.634 9.057 12.550 1.00 47.12 141 THR A CA 1
ATOM 1024 C C . THR A 1 141 ? -16.190 9.508 12.801 1.00 47.12 141 THR A C 1
ATOM 1026 O O . THR A 1 141 ? -15.967 10.601 13.308 1.00 47.12 141 THR A O 1
ATOM 1029 N N . ALA A 1 142 ? -15.214 8.698 12.375 1.00 40.41 142 ALA A N 1
ATOM 1030 C CA . ALA A 1 142 ? -13.789 9.014 12.343 1.00 40.41 142 ALA A CA 1
ATOM 1031 C C . ALA A 1 142 ? -13.415 10.168 11.389 1.00 40.41 142 ALA A C 1
ATOM 1033 O O . ALA A 1 142 ? -12.732 11.109 11.794 1.00 40.41 142 ALA A O 1
ATOM 1034 N N . ALA A 1 143 ? -13.898 10.147 10.140 1.00 48.56 143 ALA A N 1
ATOM 1035 C CA . ALA A 1 143 ? -13.665 11.230 9.182 1.00 48.56 143 ALA A CA 1
ATOM 1036 C C . ALA A 1 143 ? -14.299 12.548 9.653 1.00 48.56 143 ALA A C 1
ATOM 1038 O O . ALA A 1 143 ? -13.665 13.595 9.546 1.00 48.56 143 ALA A O 1
ATOM 1039 N N . ILE A 1 144 ? -15.498 12.482 10.243 1.00 48.91 144 ILE A N 1
ATOM 1040 C CA . ILE A 1 144 ? -16.215 13.650 10.776 1.00 48.91 144 ILE A CA 1
ATOM 1041 C C . ILE A 1 144 ? -15.540 14.196 12.048 1.00 48.91 144 ILE A C 1
ATOM 1043 O O . ILE A 1 144 ? -15.454 15.408 12.230 1.00 48.91 144 ILE A O 1
ATOM 1047 N N . ARG A 1 145 ? -15.073 13.324 12.955 1.00 49.31 145 ARG A N 1
ATOM 1048 C CA . ARG A 1 145 ? -14.607 13.722 14.299 1.00 49.31 145 ARG A CA 1
ATOM 1049 C C . ARG A 1 145 ? -13.100 13.963 14.399 1.00 49.31 145 ARG A C 1
ATOM 1051 O O . ARG A 1 145 ? -12.691 14.808 15.189 1.00 49.31 145 ARG A O 1
ATOM 1058 N N . PHE A 1 146 ? -12.295 13.241 13.620 1.00 54.22 146 PHE A N 1
ATOM 1059 C CA . PHE A 1 146 ? -10.827 13.292 13.662 1.00 54.22 146 PHE A CA 1
ATOM 1060 C C . PHE A 1 146 ? -10.197 13.718 12.327 1.00 54.22 146 PHE A C 1
ATOM 1062 O O . PHE A 1 146 ? -8.982 13.879 12.246 1.00 54.22 146 PHE A O 1
ATOM 1069 N N . GLY A 1 147 ? -10.997 13.931 11.273 1.00 62.56 147 GLY A N 1
ATOM 1070 C CA . GLY A 1 147 ? -10.492 14.364 9.965 1.00 62.56 147 GLY A CA 1
ATOM 1071 C C . GLY A 1 147 ? -9.670 13.294 9.243 1.00 62.56 147 GLY A C 1
ATOM 1072 O O . GLY A 1 147 ? -8.839 13.626 8.393 1.00 62.56 147 GLY A O 1
ATOM 1073 N N . ILE A 1 148 ? -9.865 12.018 9.591 1.00 66.00 148 ILE A N 1
ATOM 1074 C CA . ILE A 1 148 ? -9.092 10.911 9.032 1.00 66.00 148 ILE A CA 1
ATOM 1075 C C . ILE A 1 148 ? -9.617 10.547 7.654 1.00 66.00 148 ILE A C 1
ATOM 1077 O O . ILE A 1 148 ? -10.792 10.244 7.442 1.00 66.00 148 ILE A O 1
ATOM 1081 N N . ARG A 1 149 ? -8.709 10.610 6.686 1.00 73.50 149 ARG A N 1
ATOM 1082 C CA . ARG A 1 149 ? -8.979 10.358 5.277 1.00 73.50 149 ARG A CA 1
ATOM 1083 C C . ARG A 1 149 ? -8.058 9.266 4.771 1.00 73.50 149 ARG A C 1
ATOM 1085 O O . ARG A 1 149 ? -7.037 8.947 5.373 1.00 73.50 149 ARG A O 1
ATOM 1092 N N . ASN A 1 150 ? -8.444 8.706 3.636 1.00 79.12 150 ASN A N 1
ATOM 1093 C CA . ASN A 1 150 ? -7.621 7.779 2.889 1.00 79.12 150 ASN A CA 1
ATOM 1094 C C . ASN A 1 150 ? -7.558 8.186 1.419 1.00 79.12 150 ASN A C 1
ATOM 1096 O O . ASN A 1 150 ? -8.462 8.865 0.921 1.00 79.12 150 ASN A O 1
ATOM 1100 N N . PHE A 1 151 ? -6.492 7.757 0.753 1.00 84.50 151 PHE A N 1
ATOM 1101 C CA . PHE A 1 151 ? -6.359 7.813 -0.696 1.00 84.50 151 PHE A CA 1
ATOM 1102 C C . PHE A 1 151 ? -5.464 6.673 -1.186 1.00 84.50 151 PHE A C 1
ATOM 1104 O O . PHE A 1 151 ? -4.637 6.153 -0.436 1.00 84.50 151 PHE A O 1
ATOM 1111 N N . VAL A 1 152 ? -5.629 6.284 -2.450 1.00 87.19 152 VAL A N 1
ATOM 1112 C CA . VAL A 1 152 ? -4.759 5.296 -3.102 1.00 87.19 152 VAL A CA 1
ATOM 1113 C C . VAL A 1 152 ? -3.763 6.018 -4.000 1.00 87.19 152 VAL A C 1
ATOM 1115 O O . VAL A 1 152 ? -4.161 6.766 -4.900 1.00 87.19 152 VAL A O 1
ATOM 1118 N N . TYR A 1 153 ? -2.474 5.801 -3.759 1.00 95.25 153 TYR A N 1
ATOM 1119 C CA . TYR A 1 153 ? -1.416 6.112 -4.710 1.00 95.25 153 TYR A CA 1
ATOM 1120 C C . TYR A 1 153 ? -1.302 4.968 -5.718 1.00 95.25 153 TYR A C 1
ATOM 1122 O O . TYR A 1 153 ? -1.232 3.800 -5.331 1.00 95.25 153 TYR A O 1
ATOM 1130 N N . SER A 1 154 ? -1.308 5.301 -7.007 1.00 94.06 154 SER A N 1
ATOM 1131 C CA . SER A 1 154 ? -1.173 4.322 -8.081 1.00 94.06 154 SER A CA 1
ATOM 1132 C C . SER A 1 154 ? -0.284 4.868 -9.185 1.00 94.06 154 SER A C 1
ATOM 1134 O O . SER A 1 154 ? -0.482 6.001 -9.617 1.00 94.06 154 SER A O 1
ATOM 1136 N N . ALA A 1 155 ? 0.657 4.052 -9.652 1.00 95.94 155 ALA A N 1
ATOM 1137 C CA . ALA A 1 155 ? 1.534 4.374 -10.774 1.00 95.94 155 ALA A CA 1
ATOM 1138 C C . ALA A 1 155 ? 1.976 3.090 -11.491 1.00 95.94 155 ALA A C 1
ATOM 1140 O O . ALA A 1 155 ? 2.207 2.062 -10.856 1.00 95.94 155 ALA A O 1
ATOM 1141 N N . ARG A 1 156 ? 2.137 3.147 -12.816 1.00 94.50 156 ARG A N 1
ATOM 1142 C CA . ARG A 1 156 ? 2.634 2.033 -13.650 1.00 94.50 156 ARG A CA 1
ATOM 1143 C C . ARG A 1 156 ? 4.111 2.204 -14.005 1.00 94.50 156 ARG A C 1
ATOM 1145 O O . ARG A 1 156 ? 4.518 2.064 -15.155 1.00 94.50 156 ARG A O 1
ATOM 1152 N N . ARG A 1 157 ? 4.917 2.561 -13.005 1.00 95.75 157 ARG A N 1
ATOM 1153 C CA . ARG A 1 157 ? 6.375 2.699 -13.107 1.00 95.75 157 ARG A CA 1
ATOM 1154 C C . ARG A 1 157 ? 7.033 2.237 -11.808 1.00 95.75 157 ARG A C 1
ATOM 1156 O O . ARG A 1 157 ? 6.445 2.453 -10.745 1.00 95.75 157 ARG A O 1
ATOM 1163 N N . PRO A 1 158 ? 8.221 1.612 -11.857 1.00 97.19 158 PRO A N 1
ATOM 1164 C CA . PRO A 1 158 ? 8.928 1.218 -10.648 1.00 97.19 158 PRO A CA 1
ATOM 1165 C C . PRO A 1 158 ? 9.463 2.441 -9.893 1.00 97.19 158 PRO A C 1
ATOM 1167 O O . PRO A 1 158 ? 9.812 3.458 -10.497 1.00 97.19 158 PRO A O 1
ATOM 1170 N N . PHE A 1 159 ? 9.582 2.322 -8.572 1.00 98.31 159 PHE A N 1
ATOM 1171 C CA . PHE A 1 159 ? 10.336 3.273 -7.766 1.00 98.31 159 PHE A CA 1
ATOM 1172 C C . PHE A 1 159 ? 11.833 3.021 -7.907 1.00 98.31 159 PHE A C 1
ATOM 1174 O O . PHE A 1 159 ? 12.303 1.883 -7.831 1.00 98.31 159 PHE A O 1
ATOM 1181 N N . HIS A 1 160 ? 12.592 4.101 -8.030 1.00 97.81 160 HIS A N 1
ATOM 1182 C CA . HIS A 1 160 ? 14.031 4.092 -7.875 1.00 97.81 160 HIS A CA 1
ATOM 1183 C C . HIS A 1 160 ? 14.388 3.908 -6.396 1.00 97.81 160 HIS A C 1
ATOM 1185 O O . HIS A 1 160 ? 14.068 4.743 -5.547 1.00 97.81 160 HIS A O 1
ATOM 1191 N N . VAL A 1 161 ? 15.106 2.828 -6.085 1.00 94.12 161 VAL A N 1
ATOM 1192 C CA . VAL A 1 161 ? 15.344 2.376 -4.702 1.00 94.12 161 VAL A CA 1
ATOM 1193 C C . VAL A 1 161 ? 16.004 3.443 -3.823 1.00 94.12 161 VAL A C 1
ATOM 1195 O O . VAL A 1 161 ? 15.603 3.632 -2.680 1.00 94.12 161 VAL A O 1
ATOM 1198 N N . GLN A 1 162 ? 16.978 4.186 -4.347 1.00 92.69 162 GLN A N 1
ATOM 1199 C CA . GLN A 1 162 ? 17.697 5.212 -3.590 1.00 92.69 162 GLN A CA 1
ATOM 1200 C C . GLN A 1 162 ? 16.820 6.436 -3.300 1.00 92.69 162 GLN A C 1
ATOM 1202 O O . GLN A 1 162 ? 16.862 6.942 -2.184 1.00 92.69 162 GLN A O 1
ATOM 1207 N N . ARG A 1 163 ? 15.991 6.882 -4.258 1.00 94.62 163 ARG A N 1
ATOM 1208 C CA . ARG A 1 163 ? 15.069 8.010 -4.048 1.00 94.62 163 ARG A CA 1
ATOM 1209 C C . ARG A 1 163 ? 14.000 7.642 -3.024 1.00 94.62 163 ARG A C 1
ATOM 1211 O O . ARG A 1 163 ? 13.801 8.380 -2.061 1.00 94.62 163 ARG A O 1
ATOM 1218 N N . LEU A 1 164 ? 13.435 6.438 -3.149 1.00 94.62 164 LEU A N 1
ATOM 1219 C CA . LEU A 1 164 ? 12.493 5.903 -2.170 1.00 94.62 164 LEU A CA 1
ATOM 1220 C C . LEU A 1 164 ? 13.117 5.798 -0.772 1.00 94.62 164 LEU A C 1
ATOM 1222 O O . LEU A 1 164 ? 12.520 6.243 0.206 1.00 94.62 164 LEU A O 1
ATOM 1226 N N . ARG A 1 165 ? 14.339 5.259 -0.669 1.00 90.31 165 ARG A N 1
ATOM 1227 C CA . ARG A 1 165 ? 15.080 5.161 0.598 1.00 90.31 165 ARG A CA 1
ATOM 1228 C C . ARG A 1 165 ? 15.267 6.532 1.245 1.00 90.31 165 ARG A C 1
ATOM 1230 O O . ARG A 1 165 ? 15.041 6.652 2.446 1.00 90.31 165 ARG A O 1
ATOM 1237 N N . SER A 1 166 ? 15.656 7.549 0.479 1.00 88.56 166 SER A N 1
ATOM 1238 C CA . SER A 1 166 ? 15.835 8.910 0.996 1.00 88.56 166 SER A CA 1
ATOM 1239 C C . SER A 1 166 ? 14.533 9.489 1.551 1.00 88.56 166 SER A C 1
ATOM 1241 O O . SER A 1 166 ? 14.533 10.021 2.660 1.00 88.56 166 SER A O 1
ATOM 1243 N N . VAL A 1 167 ? 13.415 9.324 0.835 1.00 89.19 167 VAL A N 1
ATOM 1244 C CA . VAL A 1 167 ? 12.091 9.769 1.302 1.00 89.19 167 VAL A CA 1
ATOM 1245 C C . VAL A 1 167 ? 11.662 9.032 2.570 1.00 89.19 167 VAL A C 1
ATOM 1247 O O . VAL A 1 167 ? 11.209 9.670 3.520 1.00 89.19 167 VAL A O 1
ATOM 1250 N N . VAL A 1 168 ? 11.843 7.709 2.626 1.00 88.44 168 VAL A N 1
ATOM 1251 C CA . VAL A 1 168 ? 11.505 6.907 3.813 1.00 88.44 168 VAL A CA 1
ATOM 1252 C C . VAL A 1 168 ? 12.341 7.328 5.018 1.00 88.44 168 VAL A C 1
ATOM 1254 O O . VAL A 1 168 ? 11.786 7.500 6.096 1.00 88.44 168 VAL A O 1
ATOM 1257 N N . LEU A 1 169 ? 13.650 7.542 4.860 1.00 84.12 169 LEU A N 1
ATOM 1258 C CA . LEU A 1 169 ? 14.512 7.975 5.965 1.00 84.12 169 LEU A CA 1
ATOM 1259 C C . LEU A 1 169 ? 14.181 9.396 6.439 1.00 84.12 169 LEU A C 1
ATOM 1261 O O . LEU A 1 169 ? 14.219 9.655 7.640 1.00 84.12 169 LEU A O 1
ATOM 1265 N N . ALA A 1 170 ? 13.828 10.299 5.521 1.00 82.44 170 ALA A N 1
ATOM 1266 C CA . ALA A 1 170 ? 13.356 11.636 5.865 1.00 82.44 170 ALA A CA 1
ATOM 1267 C C . ALA A 1 170 ? 12.029 11.576 6.634 1.00 82.44 170 ALA A C 1
ATOM 1269 O O . ALA A 1 170 ? 11.867 12.226 7.657 1.00 82.44 170 ALA A O 1
ATOM 1270 N N . TRP A 1 171 ? 11.074 10.772 6.176 1.00 85.06 171 TRP A N 1
ATOM 1271 C CA . TRP A 1 171 ? 9.791 10.597 6.853 1.00 85.06 171 TRP A CA 1
ATOM 1272 C C . TRP A 1 171 ? 9.924 9.907 8.217 1.00 85.06 171 TRP A C 1
ATOM 1274 O O . TRP A 1 171 ? 9.302 10.329 9.193 1.00 85.06 171 TRP A O 1
ATOM 1284 N N . MET A 1 172 ? 10.744 8.860 8.282 1.00 79.31 172 MET A N 1
ATOM 1285 C CA . MET A 1 172 ? 10.936 7.997 9.442 1.00 79.31 172 MET A CA 1
ATOM 1286 C C . MET A 1 172 ? 12.400 8.004 9.885 1.00 79.31 172 MET A C 1
ATOM 1288 O O . MET A 1 172 ? 13.150 7.059 9.615 1.00 79.31 172 MET A O 1
ATOM 1292 N N . PRO A 1 173 ? 12.813 9.067 10.597 1.00 66.94 173 PRO A N 1
ATOM 1293 C CA . PRO A 1 173 ? 14.169 9.200 11.103 1.00 66.94 173 PRO A CA 1
ATOM 1294 C C . PRO A 1 173 ? 14.545 8.033 12.020 1.00 66.94 173 PRO A C 1
ATOM 1296 O O . PRO A 1 173 ? 13.925 7.797 13.064 1.00 66.94 173 PRO A O 1
ATOM 1299 N N . VAL A 1 174 ? 15.601 7.306 11.657 1.00 65.81 174 VAL A N 1
ATOM 1300 C CA . VAL A 1 174 ? 16.088 6.174 12.448 1.00 65.81 174 VAL A CA 1
ATOM 1301 C C . VAL A 1 174 ? 17.076 6.676 13.499 1.00 65.81 174 VAL A C 1
ATOM 1303 O O . VAL A 1 174 ? 18.112 7.241 13.173 1.00 65.81 174 VAL A O 1
ATOM 1306 N N . LYS A 1 175 ? 16.799 6.441 14.789 1.00 60.06 175 LYS A N 1
ATOM 1307 C CA . LYS A 1 175 ? 17.696 6.887 15.876 1.00 60.06 175 LYS A CA 1
ATOM 1308 C C . LYS A 1 175 ? 19.037 6.141 15.904 1.00 60.06 175 LYS A C 1
ATOM 1310 O O . LYS A 1 175 ? 20.037 6.713 16.325 1.00 60.06 175 LYS A O 1
ATOM 1315 N N . LYS A 1 176 ? 19.052 4.865 15.499 1.00 55.22 176 LYS A N 1
ATOM 1316 C CA . LYS A 1 176 ? 20.248 4.018 15.351 1.00 55.22 176 LYS A CA 1
ATOM 1317 C C . LYS A 1 176 ? 20.009 2.987 14.247 1.00 55.22 176 LYS A C 1
ATOM 1319 O O . LYS A 1 176 ? 19.099 2.176 14.379 1.00 55.22 176 LYS A O 1
ATOM 1324 N N . ASN A 1 177 ? 20.822 2.999 13.195 1.00 52.88 177 ASN A N 1
ATOM 1325 C CA . ASN A 1 177 ? 20.849 1.950 12.178 1.00 52.88 177 ASN A CA 1
ATOM 1326 C C . ASN A 1 177 ? 22.310 1.614 11.867 1.00 52.88 177 ASN A C 1
ATOM 1328 O O . ASN A 1 177 ? 23.058 2.500 11.481 1.00 52.88 177 ASN A O 1
ATOM 1332 N N . THR A 1 178 ? 22.728 0.363 12.053 1.00 53.31 178 THR A N 1
ATOM 1333 C CA . THR A 1 178 ? 24.100 -0.082 11.747 1.00 53.31 178 THR A CA 1
ATOM 1334 C C . THR A 1 178 ? 24.352 -0.264 10.248 1.00 53.31 178 THR A C 1
ATOM 1336 O O . THR A 1 178 ? 25.505 -0.362 9.843 1.00 53.31 178 THR A O 1
ATOM 1339 N N . ALA A 1 179 ? 23.299 -0.291 9.424 1.00 55.78 179 ALA A N 1
ATOM 1340 C CA . ALA A 1 179 ? 23.372 -0.439 7.967 1.00 55.78 179 ALA A CA 1
ATOM 1341 C C . ALA A 1 179 ? 23.321 0.902 7.200 1.00 55.78 179 ALA A C 1
ATOM 1343 O O . ALA A 1 179 ? 23.283 0.914 5.968 1.00 55.78 179 ALA A O 1
ATOM 1344 N N . VAL A 1 180 ? 23.273 2.032 7.911 1.00 59.91 180 VAL A N 1
ATOM 1345 C CA . VAL A 1 180 ? 23.213 3.392 7.351 1.00 59.91 180 VAL A CA 1
ATOM 1346 C C . VAL A 1 180 ? 24.275 4.224 8.059 1.00 59.91 180 VAL A C 1
ATOM 1348 O O . VAL A 1 180 ? 24.450 4.094 9.270 1.00 59.91 180 VAL A O 1
ATOM 1351 N N . SER A 1 181 ? 25.021 5.046 7.325 1.00 62.16 181 SER A N 1
ATOM 1352 C CA . SER A 1 181 ? 26.104 5.826 7.925 1.00 62.16 181 SER A CA 1
ATOM 1353 C C . SER A 1 181 ? 25.570 6.891 8.894 1.00 62.16 181 SER A C 1
ATOM 1355 O O . SER A 1 181 ? 24.436 7.365 8.781 1.00 62.16 181 SER A O 1
ATOM 1357 N N . HIS A 1 182 ? 26.399 7.299 9.859 1.00 60.19 182 HIS A N 1
ATOM 1358 C CA . HIS A 1 182 ? 26.032 8.323 10.844 1.00 60.19 182 HIS A CA 1
ATOM 1359 C C . HIS A 1 182 ? 25.682 9.681 10.207 1.00 60.19 182 HIS A C 1
ATOM 1361 O O . HIS A 1 182 ? 24.822 10.392 10.727 1.00 60.19 182 HIS A O 1
ATOM 1367 N N . GLU A 1 183 ? 26.310 10.026 9.081 1.00 62.81 183 GLU A N 1
ATOM 1368 C CA . GLU A 1 183 ? 26.058 11.268 8.338 1.00 62.81 183 GLU A CA 1
ATOM 1369 C C . GLU A 1 183 ? 24.697 11.241 7.626 1.00 62.81 183 GLU A C 1
ATOM 1371 O O . GLU A 1 183 ? 23.927 12.198 7.726 1.00 62.81 183 GLU A O 1
ATOM 1376 N N . GLU A 1 184 ? 24.343 10.119 6.993 1.00 61.25 184 GLU A N 1
ATOM 1377 C CA . GLU A 1 184 ? 23.032 9.924 6.357 1.00 61.25 184 GLU A CA 1
ATOM 1378 C C . GLU A 1 184 ? 21.889 9.958 7.384 1.00 61.25 184 GLU A C 1
ATOM 1380 O O . GLU A 1 184 ? 20.837 10.546 7.129 1.00 61.25 184 GLU A O 1
ATOM 1385 N N . VAL A 1 185 ? 22.103 9.381 8.573 1.00 60.53 185 VAL A N 1
ATOM 1386 C CA . VAL A 1 185 ? 21.140 9.448 9.683 1.00 60.53 185 VAL A CA 1
ATOM 1387 C C . VAL A 1 185 ? 20.952 10.891 10.165 1.00 60.53 185 VAL A C 1
ATOM 1389 O O . VAL A 1 185 ? 19.825 11.315 10.419 1.00 60.53 185 VAL A O 1
ATOM 1392 N N . ALA A 1 186 ? 22.030 11.672 10.273 1.00 60.03 186 ALA A N 1
ATOM 1393 C CA . ALA A 1 186 ? 21.958 13.068 10.700 1.00 60.03 186 ALA A CA 1
ATOM 1394 C C . ALA A 1 186 ? 21.206 13.954 9.688 1.00 60.03 186 ALA A C 1
ATOM 1396 O O . ALA A 1 186 ? 20.351 14.746 10.089 1.00 60.03 186 ALA A O 1
ATOM 1397 N N . ALA A 1 187 ? 21.469 13.783 8.389 1.00 63.03 187 ALA A N 1
ATOM 1398 C CA . ALA A 1 187 ? 20.784 14.517 7.323 1.00 63.03 187 ALA A CA 1
ATOM 1399 C C . ALA A 1 187 ? 19.284 14.173 7.249 1.00 63.03 187 ALA A C 1
ATOM 1401 O O . ALA A 1 187 ? 18.442 15.070 7.168 1.00 63.03 187 ALA A O 1
ATOM 1402 N N . ALA A 1 188 ? 18.936 12.887 7.361 1.00 60.84 188 ALA A N 1
ATOM 1403 C CA . ALA A 1 188 ? 17.548 12.434 7.407 1.00 60.84 188 ALA A CA 1
ATOM 1404 C C . ALA A 1 188 ? 16.785 13.053 8.593 1.00 60.84 188 ALA A C 1
ATOM 1406 O O . ALA A 1 188 ? 15.708 13.625 8.409 1.00 60.84 188 ALA A O 1
ATOM 1407 N N . ASN A 1 189 ? 17.395 13.044 9.786 1.00 58.50 189 ASN A N 1
ATOM 1408 C CA . ASN A 1 189 ? 16.824 13.633 11.000 1.00 58.50 189 ASN A CA 1
ATOM 1409 C C . ASN A 1 189 ? 16.604 15.151 10.887 1.00 58.50 189 ASN A C 1
ATOM 1411 O O . ASN A 1 189 ? 15.642 15.664 11.459 1.00 58.50 189 ASN A O 1
ATOM 1415 N N . ALA A 1 190 ? 17.456 15.868 10.147 1.00 58.97 190 ALA A N 1
ATOM 1416 C CA . ALA A 1 190 ? 17.304 17.306 9.919 1.00 58.97 190 ALA A CA 1
ATOM 1417 C C . ALA A 1 190 ? 16.099 17.639 9.015 1.00 58.97 190 ALA A C 1
ATOM 1419 O O . ALA A 1 190 ? 15.434 18.651 9.230 1.00 58.97 190 ALA A O 1
ATOM 1420 N N . SER A 1 191 ? 15.775 16.770 8.048 1.00 56.19 191 SER A N 1
ATOM 1421 C CA . SER A 1 191 ? 14.617 16.928 7.146 1.00 56.19 191 SER A CA 1
ATOM 1422 C C . SER A 1 191 ? 13.302 16.344 7.690 1.00 56.19 191 SER A C 1
ATOM 1424 O O . SER A 1 191 ? 12.233 16.569 7.128 1.00 56.19 191 SER A O 1
ATOM 1426 N N . ALA A 1 192 ? 13.334 15.621 8.814 1.00 55.34 192 ALA A N 1
ATOM 1427 C CA . ALA A 1 192 ? 12.169 14.884 9.307 1.00 55.34 192 ALA A CA 1
ATOM 1428 C C . ALA A 1 192 ? 10.970 15.750 9.721 1.00 55.34 192 ALA A C 1
ATOM 1430 O O . ALA A 1 192 ? 9.837 15.272 9.804 1.00 55.34 192 ALA A O 1
ATOM 1431 N N . SER A 1 193 ? 11.185 17.045 9.954 1.00 54.72 193 SER A N 1
ATOM 1432 C CA . SER A 1 193 ? 10.093 17.975 10.238 1.00 54.72 193 SER A CA 1
ATOM 1433 C C . SER A 1 193 ? 9.305 18.404 8.992 1.00 54.72 193 SER A C 1
ATOM 1435 O O . SER A 1 193 ? 8.225 18.971 9.165 1.00 54.72 193 SER A O 1
ATOM 1437 N N . THR A 1 194 ? 9.805 18.166 7.773 1.00 69.81 194 THR A N 1
ATOM 1438 C CA . THR A 1 194 ? 9.241 18.726 6.528 1.00 69.81 194 THR A CA 1
ATOM 1439 C C . THR A 1 194 ? 8.617 17.697 5.587 1.00 69.81 194 THR A C 1
ATOM 1441 O O . THR A 1 194 ? 8.068 18.090 4.562 1.00 69.81 194 THR A O 1
ATOM 1444 N N . SER A 1 195 ? 8.654 16.398 5.903 1.00 83.50 195 SER A N 1
ATOM 1445 C CA . SER A 1 195 ? 8.034 15.391 5.034 1.00 83.50 195 SER A CA 1
ATOM 1446 C C . SER A 1 195 ? 6.497 15.504 5.042 1.00 83.50 195 SER A C 1
ATOM 1448 O O . SER A 1 195 ? 5.898 15.446 6.125 1.00 83.50 195 SER A O 1
ATOM 1450 N N . PRO A 1 196 ? 5.828 15.589 3.872 1.00 87.75 196 PRO A N 1
ATOM 1451 C CA . PRO A 1 196 ? 4.363 15.603 3.786 1.00 87.75 196 PRO A CA 1
ATOM 1452 C C . PRO A 1 196 ? 3.739 14.297 4.308 1.00 87.75 196 PRO A C 1
ATOM 1454 O O . PRO A 1 196 ? 2.579 14.266 4.716 1.00 87.75 196 PRO A O 1
ATOM 1457 N N . MET A 1 197 ? 4.536 13.229 4.394 1.00 87.25 197 MET A N 1
ATOM 1458 C CA . MET A 1 197 ? 4.140 11.927 4.928 1.00 87.25 197 MET A CA 1
ATOM 1459 C C . MET A 1 197 ? 3.942 11.924 6.453 1.00 87.25 197 MET A C 1
ATOM 1461 O O . MET A 1 197 ? 3.392 10.973 6.998 1.00 87.25 197 MET A O 1
ATOM 1465 N N . LYS A 1 198 ? 4.332 12.977 7.184 1.00 84.62 198 LYS A N 1
ATOM 1466 C CA . LYS A 1 198 ? 4.204 13.043 8.656 1.00 84.62 198 LYS A CA 1
ATOM 1467 C C . LYS A 1 198 ? 2.758 12.905 9.161 1.00 84.62 198 LYS A C 1
ATOM 1469 O O . LYS A 1 198 ? 2.542 12.461 10.284 1.00 84.62 198 LYS A O 1
ATOM 1474 N N . ALA A 1 199 ? 1.785 13.301 8.343 1.00 83.56 199 ALA A N 1
ATOM 1475 C CA . ALA A 1 199 ? 0.356 13.188 8.636 1.00 83.56 199 ALA A CA 1
ATOM 1476 C C . ALA A 1 199 ? -0.214 11.778 8.373 1.00 83.56 199 ALA A C 1
ATOM 1478 O O . ALA A 1 199 ? -1.349 11.486 8.758 1.00 83.56 199 ALA A O 1
ATOM 1479 N N . VAL A 1 200 ? 0.558 10.904 7.717 1.00 85.94 200 VAL A N 1
ATOM 1480 C CA . VAL A 1 200 ? 0.193 9.508 7.470 1.00 85.94 200 VAL A CA 1
ATOM 1481 C C . VAL A 1 200 ? 0.327 8.731 8.773 1.00 85.94 200 VAL A C 1
ATOM 1483 O O . VAL A 1 200 ? 1.401 8.652 9.367 1.00 85.94 200 VAL A O 1
ATOM 1486 N N . ILE A 1 201 ? -0.770 8.114 9.192 1.00 78.31 201 ILE A N 1
ATOM 1487 C CA . ILE A 1 201 ? -0.816 7.246 10.370 1.00 78.31 201 ILE A CA 1
ATOM 1488 C C . ILE A 1 201 ? -0.477 5.810 9.960 1.00 78.31 201 ILE A C 1
ATOM 1490 O O . ILE A 1 201 ? 0.217 5.092 10.684 1.00 78.31 201 ILE A O 1
ATOM 1494 N N . ARG A 1 202 ? -0.953 5.394 8.783 1.00 81.75 202 ARG A N 1
ATOM 1495 C CA . ARG A 1 202 ? -0.809 4.033 8.279 1.00 81.75 202 ARG A CA 1
ATOM 1496 C C . ARG A 1 202 ? -0.752 4.020 6.765 1.00 81.75 202 ARG A C 1
ATOM 1498 O O . ARG A 1 202 ? -1.425 4.808 6.100 1.00 81.75 202 ARG A O 1
ATOM 1505 N N . SER A 1 203 ? -0.012 3.071 6.214 1.00 86.44 203 SER A N 1
ATOM 1506 C CA . SER A 1 203 ? -0.079 2.783 4.788 1.00 86.44 203 SER A CA 1
ATOM 1507 C C . SER A 1 203 ? 0.253 1.331 4.478 1.00 86.44 203 SER A C 1
ATOM 1509 O O . SER A 1 203 ? 1.031 0.695 5.185 1.00 86.44 203 SER A O 1
ATOM 1511 N N . LYS A 1 204 ? -0.382 0.783 3.440 1.00 86.06 204 LYS A N 1
ATOM 1512 C CA . LYS A 1 204 ? -0.141 -0.597 3.011 1.00 86.06 204 LYS A CA 1
ATOM 1513 C C . LYS A 1 204 ? -0.349 -0.788 1.519 1.00 86.06 204 LYS A C 1
ATOM 1515 O O . LYS A 1 204 ? -1.236 -0.157 0.941 1.00 86.06 204 LYS A O 1
ATOM 1520 N N . GLY A 1 205 ? 0.405 -1.696 0.918 1.00 86.88 205 GLY A N 1
ATOM 1521 C CA . GLY A 1 205 ? 0.122 -2.149 -0.436 1.00 86.88 205 GLY A CA 1
ATOM 1522 C C . GLY A 1 205 ? 1.316 -2.641 -1.222 1.00 86.88 205 GLY A C 1
ATOM 1523 O O . GLY A 1 205 ? 2.394 -2.845 -0.672 1.00 86.88 205 GLY A O 1
ATOM 1524 N N . PHE A 1 206 ? 1.106 -2.858 -2.514 1.00 91.81 206 PHE A N 1
ATOM 1525 C CA . PHE A 1 206 ? 2.136 -3.390 -3.390 1.00 91.81 206 PHE A CA 1
ATOM 1526 C C . PHE A 1 206 ? 3.055 -2.291 -3.905 1.00 91.81 206 PHE A C 1
ATOM 1528 O O . PHE A 1 206 ? 2.618 -1.208 -4.309 1.00 91.81 206 PHE A O 1
ATOM 1535 N N . VAL A 1 207 ? 4.345 -2.608 -3.900 1.00 95.69 207 VAL A N 1
ATOM 1536 C CA . VAL A 1 207 ? 5.411 -1.741 -4.373 1.00 95.69 207 VAL A CA 1
ATOM 1537 C C . VAL A 1 207 ? 6.241 -2.462 -5.417 1.00 95.69 207 VAL A C 1
ATOM 1539 O O . VAL A 1 207 ? 6.712 -3.586 -5.229 1.00 95.69 207 VAL A O 1
ATOM 1542 N N . TRP A 1 208 ? 6.460 -1.765 -6.523 1.00 96.38 208 TRP A N 1
ATOM 1543 C CA . TRP A 1 208 ? 7.338 -2.203 -7.592 1.00 96.38 208 TRP A CA 1
ATOM 1544 C C . TRP A 1 208 ? 8.671 -1.452 -7.513 1.00 96.38 208 TRP A C 1
ATOM 1546 O O . TRP A 1 208 ? 8.710 -0.228 -7.631 1.00 96.38 208 TRP A O 1
ATOM 1556 N N . LEU A 1 209 ? 9.774 -2.172 -7.306 1.00 96.69 209 LEU A N 1
ATOM 1557 C CA . LEU A 1 209 ? 11.117 -1.592 -7.187 1.00 96.69 209 LEU A CA 1
ATOM 1558 C C . LEU A 1 209 ? 11.924 -1.774 -8.475 1.00 96.69 209 LEU A C 1
ATOM 1560 O O . LEU A 1 209 ? 11.873 -2.829 -9.102 1.00 96.69 209 LEU A O 1
ATOM 1564 N N . SER A 1 210 ? 12.740 -0.779 -8.833 1.00 95.69 210 SER A N 1
ATOM 1565 C CA . SER A 1 210 ? 13.569 -0.797 -10.051 1.00 95.69 210 SER A CA 1
ATOM 1566 C C . SER A 1 210 ? 14.655 -1.883 -10.061 1.00 95.69 210 SER A C 1
ATOM 1568 O O . SER A 1 210 ? 15.245 -2.175 -11.101 1.00 95.69 210 SER A O 1
ATOM 1570 N N . THR A 1 211 ? 14.924 -2.515 -8.920 1.00 93.69 211 THR A N 1
ATOM 1571 C CA . THR A 1 211 ? 15.902 -3.600 -8.787 1.00 93.69 211 THR A CA 1
ATOM 1572 C C . THR A 1 211 ? 15.390 -4.955 -9.265 1.00 93.69 211 THR A C 1
ATOM 1574 O O . THR A 1 211 ? 16.221 -5.821 -9.534 1.00 93.69 211 THR A O 1
ATOM 1577 N N . SER A 1 212 ? 14.073 -5.148 -9.403 1.00 91.94 212 SER A N 1
ATOM 1578 C CA . SER A 1 212 ? 13.476 -6.428 -9.805 1.00 91.94 212 SER A CA 1
ATOM 1579 C C . SER A 1 212 ? 12.335 -6.237 -10.810 1.00 91.94 212 SER A C 1
ATOM 1581 O O . SER A 1 212 ? 11.530 -5.311 -10.708 1.00 91.94 212 SER A O 1
ATOM 1583 N N . HIS A 1 213 ? 12.260 -7.125 -11.803 1.00 92.88 213 HIS A N 1
ATOM 1584 C CA . HIS A 1 213 ? 11.109 -7.253 -12.709 1.00 92.88 213 HIS A CA 1
ATOM 1585 C C . HIS A 1 213 ? 10.220 -8.453 -12.370 1.00 92.88 213 HIS A C 1
ATOM 1587 O O . HIS A 1 213 ? 9.178 -8.655 -12.985 1.00 92.88 213 HIS A O 1
ATOM 1593 N N . VAL A 1 214 ? 10.616 -9.244 -11.378 1.00 90.12 214 VAL A N 1
ATOM 1594 C CA . VAL A 1 214 ? 9.936 -10.487 -11.006 1.00 90.12 214 VAL A CA 1
ATOM 1595 C C . VAL A 1 214 ? 9.193 -10.303 -9.689 1.00 90.12 214 VAL A C 1
ATOM 1597 O O . VAL A 1 214 ? 8.013 -10.607 -9.596 1.00 90.12 214 VAL A O 1
ATOM 1600 N N . THR A 1 215 ? 9.847 -9.691 -8.707 1.00 89.50 215 THR A N 1
ATOM 1601 C CA . THR A 1 215 ? 9.389 -9.640 -7.316 1.00 89.50 215 THR A CA 1
ATOM 1602 C C . THR A 1 215 ? 8.390 -8.508 -7.059 1.00 89.50 215 THR A C 1
ATOM 1604 O O . THR A 1 215 ? 8.682 -7.328 -7.304 1.00 89.50 215 THR A O 1
ATOM 1607 N N . ALA A 1 216 ? 7.239 -8.853 -6.489 1.00 90.25 216 ALA A N 1
ATOM 1608 C CA . ALA A 1 216 ? 6.275 -7.937 -5.898 1.00 90.25 216 ALA A CA 1
ATOM 1609 C C . ALA A 1 216 ? 6.618 -7.724 -4.420 1.00 90.25 216 ALA A C 1
ATOM 1611 O O . ALA A 1 216 ? 6.602 -8.657 -3.618 1.00 90.25 216 ALA A O 1
ATOM 1612 N N . HIS A 1 217 ? 6.926 -6.483 -4.050 1.00 93.12 217 HIS A N 1
ATOM 1613 C CA . HIS A 1 217 ? 7.203 -6.149 -2.658 1.00 93.12 217 HIS A CA 1
ATOM 1614 C C . HIS A 1 217 ? 5.934 -5.635 -1.983 1.00 93.12 217 HIS A C 1
ATOM 1616 O O . HIS A 1 217 ? 5.083 -5.019 -2.628 1.00 93.12 217 HIS A O 1
ATOM 1622 N N . TYR A 1 218 ? 5.827 -5.841 -0.675 1.00 88.06 218 TYR A N 1
ATOM 1623 C CA . TYR A 1 218 ? 4.737 -5.327 0.137 1.00 88.06 218 TYR A CA 1
ATOM 1624 C C . TYR A 1 218 ? 5.234 -4.247 1.093 1.00 88.06 218 TYR A C 1
ATOM 1626 O O . TYR A 1 218 ? 6.134 -4.467 1.902 1.00 88.06 218 TYR A O 1
ATOM 1634 N N . TRP A 1 219 ? 4.633 -3.069 0.974 1.00 92.12 219 TRP A N 1
ATOM 1635 C CA . TRP A 1 219 ? 4.791 -1.918 1.850 1.00 92.12 219 TRP A CA 1
ATOM 1636 C C . TRP A 1 219 ? 3.840 -2.059 3.030 1.00 92.12 219 TRP A C 1
ATOM 1638 O O . TRP A 1 219 ? 2.631 -2.205 2.838 1.00 92.12 219 TRP A O 1
ATOM 1648 N N . SER A 1 220 ? 4.371 -1.980 4.247 1.00 84.44 220 SER A N 1
ATOM 1649 C CA . SER A 1 220 ? 3.592 -2.033 5.482 1.00 84.44 220 SER A CA 1
ATOM 1650 C C . SER A 1 220 ? 4.102 -0.987 6.463 1.00 84.44 220 SER A C 1
ATOM 1652 O O . SER A 1 220 ? 5.269 -0.972 6.852 1.00 84.44 220 SER A O 1
ATOM 1654 N N . HIS A 1 221 ? 3.214 -0.085 6.859 1.00 86.31 221 HIS A N 1
ATOM 1655 C CA . HIS A 1 221 ? 3.519 1.035 7.734 1.00 86.31 221 HIS A CA 1
ATOM 1656 C C . HIS A 1 221 ? 2.391 1.250 8.732 1.00 86.31 221 HIS A C 1
ATOM 1658 O O . HIS A 1 221 ? 1.229 1.338 8.337 1.00 86.31 221 HIS A O 1
ATOM 1664 N N . ALA A 1 222 ? 2.739 1.398 10.008 1.00 77.25 222 ALA A N 1
ATOM 1665 C CA . ALA A 1 222 ? 1.826 1.827 11.059 1.00 77.25 222 ALA A CA 1
ATOM 1666 C C . ALA A 1 222 ? 2.589 2.609 12.139 1.00 77.25 222 ALA A C 1
ATOM 1668 O O . ALA A 1 222 ? 3.520 2.095 12.766 1.00 77.25 222 ALA A O 1
ATOM 1669 N N . GLY A 1 223 ? 2.185 3.857 12.379 1.00 74.00 223 GLY A N 1
ATOM 1670 C CA . GLY A 1 223 ? 2.843 4.741 13.338 1.00 74.00 223 GLY A CA 1
ATOM 1671 C C . GLY A 1 223 ? 4.326 4.937 13.010 1.00 74.00 223 GLY A C 1
ATOM 1672 O O . GLY A 1 223 ? 4.669 5.468 11.959 1.00 74.00 223 GLY A O 1
ATOM 1673 N N . ASN A 1 224 ? 5.210 4.491 13.907 1.00 73.75 224 ASN A N 1
ATOM 1674 C CA . ASN A 1 224 ? 6.667 4.583 13.737 1.00 73.75 224 ASN A CA 1
ATOM 1675 C C . ASN A 1 224 ? 7.309 3.270 13.262 1.00 73.75 224 ASN A C 1
ATOM 1677 O O . ASN A 1 224 ? 8.531 3.134 13.320 1.00 73.75 224 ASN A O 1
ATOM 1681 N N . PHE A 1 225 ? 6.508 2.294 12.835 1.00 77.06 225 PHE A N 1
ATOM 1682 C CA . PHE A 1 225 ? 6.995 1.049 12.259 1.00 77.06 225 PHE A CA 1
ATOM 1683 C C . PHE A 1 225 ? 6.770 1.048 10.751 1.00 77.06 225 PHE A C 1
ATOM 1685 O O . PHE A 1 225 ? 5.675 1.359 10.283 1.00 77.06 225 PHE A O 1
ATOM 1692 N N . PHE A 1 226 ? 7.811 0.692 10.007 1.00 84.19 226 PHE A N 1
ATOM 1693 C CA . PHE A 1 226 ? 7.800 0.623 8.555 1.00 84.19 226 PHE A CA 1
ATOM 1694 C C . PHE A 1 226 ? 8.655 -0.540 8.091 1.00 84.19 226 PHE A C 1
ATOM 1696 O O . PHE A 1 226 ? 9.785 -0.712 8.552 1.00 84.19 226 PHE A O 1
ATOM 1703 N N . GLU A 1 227 ? 8.126 -1.293 7.141 1.00 85.56 227 GLU A N 1
ATOM 1704 C CA . GLU A 1 227 ? 8.831 -2.373 6.481 1.00 85.56 227 GLU A CA 1
ATOM 1705 C C . GLU A 1 227 ? 8.428 -2.459 5.005 1.00 85.56 227 GLU A C 1
ATOM 1707 O O . GLU A 1 227 ? 7.289 -2.181 4.620 1.00 85.56 227 GLU A O 1
ATOM 1712 N N . ILE A 1 228 ? 9.386 -2.889 4.187 1.00 89.50 228 ILE A N 1
ATOM 1713 C CA . ILE A 1 228 ? 9.134 -3.410 2.847 1.00 89.50 228 ILE A CA 1
ATOM 1714 C C . ILE A 1 228 ? 9.602 -4.861 2.865 1.00 89.50 228 ILE A C 1
ATOM 1716 O O . ILE A 1 228 ? 10.758 -5.127 3.200 1.00 89.50 228 ILE A O 1
ATOM 1720 N N . ARG A 1 229 ? 8.711 -5.792 2.528 1.00 86.31 229 ARG A N 1
ATOM 1721 C CA . ARG A 1 229 ? 9.000 -7.231 2.471 1.00 86.31 229 ARG A CA 1
ATOM 1722 C C . ARG A 1 229 ? 8.796 -7.773 1.064 1.00 86.31 229 ARG A C 1
ATOM 1724 O O . ARG A 1 229 ? 8.089 -7.171 0.262 1.00 86.31 229 ARG A O 1
ATOM 1731 N N . ASP A 1 230 ? 9.436 -8.896 0.773 1.00 85.94 230 ASP A N 1
ATOM 1732 C CA . ASP A 1 230 ? 9.127 -9.700 -0.407 1.00 85.94 230 ASP A CA 1
ATOM 1733 C C . ASP A 1 230 ? 7.798 -10.435 -0.165 1.00 85.94 230 ASP A C 1
ATOM 1735 O O . ASP A 1 230 ? 7.643 -11.105 0.857 1.00 85.94 230 ASP A O 1
ATOM 1739 N N . GLU A 1 231 ? 6.839 -10.267 -1.075 1.00 80.69 231 GLU A N 1
ATOM 1740 C CA . GLU A 1 231 ? 5.516 -10.904 -1.029 1.00 80.69 231 GLU A CA 1
ATOM 1741 C C . GLU A 1 231 ? 5.341 -11.873 -2.223 1.00 80.69 231 GLU A C 1
ATOM 1743 O O . GLU A 1 231 ? 4.230 -12.239 -2.605 1.00 80.69 231 GLU A O 1
ATOM 1748 N N . GLY A 1 232 ? 6.444 -12.304 -2.845 1.00 83.38 232 GLY A N 1
ATOM 1749 C CA . GLY A 1 232 ? 6.521 -13.221 -3.984 1.00 83.38 232 GLY A CA 1
ATOM 1750 C C . GLY A 1 232 ? 6.472 -12.517 -5.340 1.00 83.38 232 GLY A C 1
ATOM 1751 O O . GLY A 1 232 ? 6.573 -11.301 -5.433 1.00 83.38 232 GLY A O 1
ATOM 1752 N N . ASP A 1 233 ? 6.206 -13.263 -6.409 1.00 86.88 233 ASP A N 1
ATOM 1753 C CA . ASP A 1 233 ? 6.353 -12.735 -7.774 1.00 86.88 233 ASP A CA 1
ATOM 1754 C C . ASP A 1 233 ? 5.085 -12.072 -8.328 1.00 86.88 233 ASP A C 1
ATOM 1756 O O . ASP A 1 233 ? 3.963 -12.436 -7.965 1.00 86.88 233 ASP A O 1
ATOM 1760 N N . TRP A 1 234 ? 5.255 -11.087 -9.208 1.00 90.12 234 TRP A N 1
ATOM 1761 C CA . TRP A 1 234 ? 4.180 -10.556 -10.048 1.00 90.12 234 TRP A CA 1
ATOM 1762 C C . TRP A 1 234 ? 3.638 -11.656 -10.956 1.00 90.12 234 TRP A C 1
ATOM 1764 O O . TRP A 1 234 ? 4.419 -12.441 -11.493 1.00 90.12 234 TRP A O 1
ATOM 1774 N N . TRP A 1 235 ? 2.324 -11.705 -11.175 1.00 87.44 235 TRP A N 1
ATOM 1775 C CA . TRP A 1 235 ? 1.702 -12.769 -11.966 1.00 87.44 235 TRP A CA 1
ATOM 1776 C C . TRP A 1 235 ? 2.239 -12.828 -13.391 1.00 87.44 235 TRP A C 1
ATOM 1778 O O . TRP A 1 235 ? 2.374 -13.918 -13.944 1.00 87.44 235 TRP A O 1
ATOM 1788 N N . ASP A 1 236 ? 2.596 -11.685 -13.975 1.00 89.50 236 ASP A N 1
ATOM 1789 C CA . ASP A 1 236 ? 3.213 -11.643 -15.300 1.00 89.50 236 ASP A CA 1
ATOM 1790 C C . ASP A 1 236 ? 4.581 -12.349 -15.359 1.00 89.50 236 ASP A C 1
ATOM 1792 O O . ASP A 1 236 ? 4.966 -12.857 -16.409 1.00 89.50 236 ASP A O 1
ATOM 1796 N N . ALA A 1 237 ? 5.299 -12.437 -14.236 1.00 88.00 237 ALA A N 1
ATOM 1797 C CA . ALA A 1 237 ? 6.563 -13.166 -14.136 1.00 88.00 237 ALA A CA 1
ATOM 1798 C C . ALA A 1 237 ? 6.390 -14.660 -13.799 1.00 88.00 237 ALA A C 1
ATOM 1800 O O . ALA A 1 237 ? 7.344 -15.427 -13.929 1.00 88.00 237 ALA A O 1
ATOM 1801 N N . VAL A 1 238 ? 5.193 -15.087 -13.381 1.00 86.50 238 VAL A N 1
ATOM 1802 C CA . VAL A 1 238 ? 4.902 -16.480 -13.018 1.00 86.50 238 VAL A CA 1
ATOM 1803 C C . VAL A 1 238 ? 4.568 -17.295 -14.279 1.00 86.50 238 VAL A C 1
ATOM 1805 O O . VAL A 1 238 ? 3.692 -16.878 -15.050 1.00 86.50 238 VAL A O 1
ATOM 1808 N N . PRO A 1 239 ? 5.191 -18.474 -14.497 1.00 86.06 239 PRO A N 1
ATOM 1809 C CA . PRO A 1 239 ? 4.827 -19.373 -15.590 1.00 86.06 239 PRO A CA 1
ATOM 1810 C C . PRO A 1 239 ? 3.329 -19.689 -15.599 1.00 86.06 239 PRO A C 1
ATOM 1812 O O . PRO A 1 239 ? 2.730 -19.962 -14.563 1.00 86.06 239 PRO A O 1
ATOM 1815 N N . ARG A 1 240 ? 2.701 -19.685 -16.780 1.00 84.38 240 ARG A N 1
ATOM 1816 C CA . ARG A 1 240 ? 1.237 -19.844 -16.903 1.00 84.38 240 ARG A CA 1
ATOM 1817 C C . ARG A 1 240 ? 0.715 -21.191 -16.393 1.00 84.38 240 ARG A C 1
ATOM 1819 O O . ARG A 1 240 ? -0.455 -21.275 -16.022 1.00 84.38 240 ARG A O 1
ATOM 1826 N N . ASP A 1 241 ? 1.568 -22.210 -16.334 1.00 84.88 241 ASP A N 1
ATOM 1827 C CA . ASP A 1 241 ? 1.234 -23.519 -15.763 1.00 84.88 241 ASP A CA 1
ATOM 1828 C C . ASP A 1 241 ? 1.039 -23.455 -14.238 1.00 84.88 241 ASP A C 1
ATOM 1830 O O . ASP A 1 241 ? 0.183 -24.162 -13.701 1.00 84.88 241 ASP A O 1
ATOM 1834 N N . ASP A 1 242 ? 1.735 -22.533 -13.566 1.00 78.38 242 ASP A N 1
ATOM 1835 C CA . ASP A 1 242 ? 1.660 -22.308 -12.118 1.00 78.38 242 ASP A CA 1
ATOM 1836 C C . ASP A 1 242 ? 0.518 -21.351 -11.722 1.00 78.38 242 ASP A C 1
ATOM 1838 O O . ASP A 1 242 ? 0.286 -21.081 -10.542 1.00 78.38 242 ASP A O 1
ATOM 1842 N N . TRP A 1 243 ? -0.238 -20.834 -12.697 1.00 80.94 243 TRP A N 1
ATOM 1843 C CA . TRP A 1 243 ? -1.397 -19.986 -12.427 1.00 80.94 243 TRP A CA 1
ATOM 1844 C C . TRP A 1 243 ? -2.574 -20.792 -11.856 1.00 80.94 243 TRP A C 1
ATOM 1846 O O . TRP A 1 243 ? -2.780 -21.951 -12.238 1.00 80.94 243 TRP A O 1
ATOM 1856 N N . PRO A 1 244 ? -3.447 -20.176 -11.032 1.00 77.25 244 PRO A N 1
ATOM 1857 C CA . PRO A 1 244 ? -4.632 -20.843 -10.506 1.00 77.25 244 PRO A CA 1
ATOM 1858 C C . PRO A 1 244 ? -5.481 -21.424 -11.635 1.00 77.25 244 PRO A C 1
ATOM 1860 O O . PRO A 1 244 ? -5.778 -20.733 -12.601 1.00 77.25 244 PRO A O 1
ATOM 1863 N N . GLN A 1 245 ? -5.898 -22.686 -11.539 1.00 80.25 245 GLN A N 1
ATOM 1864 C CA . GLN A 1 245 ? -6.657 -23.345 -12.617 1.00 80.25 245 GLN A CA 1
ATOM 1865 C C . GLN A 1 245 ? -8.140 -22.925 -12.644 1.00 80.25 245 GLN A C 1
ATOM 1867 O O . GLN A 1 245 ? -8.865 -23.179 -13.608 1.00 80.25 245 GLN A O 1
ATOM 1872 N N . VAL A 1 246 ? -8.607 -22.244 -11.592 1.00 82.12 246 VAL A N 1
ATOM 1873 C CA . VAL A 1 246 ? -9.976 -21.734 -11.488 1.00 82.12 246 VAL A CA 1
ATOM 1874 C C . VAL A 1 246 ? -10.144 -20.510 -12.392 1.00 82.12 246 VAL A C 1
ATOM 1876 O O . VAL A 1 246 ? -9.543 -19.462 -12.157 1.00 82.12 246 VAL A O 1
ATOM 1879 N N . LYS A 1 247 ? -11.028 -20.607 -13.395 1.00 80.75 247 LYS A N 1
ATOM 1880 C CA . LYS A 1 247 ? -11.268 -19.534 -14.383 1.00 80.75 247 LYS A CA 1
ATOM 1881 C C . LYS A 1 247 ? -11.593 -18.176 -13.758 1.00 80.75 247 LYS A C 1
ATOM 1883 O O . LYS A 1 247 ? -11.090 -17.164 -14.226 1.00 80.75 247 LYS A O 1
ATOM 1888 N N . ALA A 1 248 ? -12.407 -18.154 -12.701 1.00 75.31 248 ALA A N 1
ATOM 1889 C CA . ALA A 1 248 ? -12.770 -16.911 -12.021 1.00 75.31 248 ALA A CA 1
ATOM 1890 C C . ALA A 1 248 ? -11.551 -16.210 -11.397 1.00 75.31 248 ALA A C 1
ATOM 1892 O O . ALA A 1 248 ? -11.452 -14.992 -11.464 1.00 75.31 248 ALA A O 1
ATOM 1893 N N . GLN A 1 249 ? -10.601 -16.971 -10.841 1.00 72.19 249 GLN A N 1
ATOM 1894 C CA . GLN A 1 249 ? -9.372 -16.416 -10.269 1.00 72.19 249 GLN A CA 1
ATOM 1895 C C . GLN A 1 249 ? -8.438 -15.891 -11.366 1.00 72.19 249 GLN A C 1
ATOM 1897 O O . GLN A 1 249 ? -7.907 -14.793 -11.231 1.00 72.19 249 GLN A O 1
ATOM 1902 N N . ARG A 1 250 ? -8.305 -16.617 -12.487 1.00 76.81 250 ARG A N 1
ATOM 1903 C CA . ARG A 1 250 ? -7.533 -16.141 -13.651 1.00 76.81 250 ARG A CA 1
ATOM 1904 C C . ARG A 1 250 ? -8.074 -14.838 -14.216 1.00 76.81 250 ARG A C 1
ATOM 1906 O O . ARG A 1 250 ? -7.299 -13.917 -14.423 1.00 76.81 250 ARG A O 1
ATOM 1913 N N . ALA A 1 251 ? -9.390 -14.744 -14.400 1.00 78.31 251 ALA A N 1
ATOM 1914 C CA . ALA A 1 251 ? -10.019 -13.543 -14.941 1.00 78.31 251 ALA A CA 1
ATOM 1915 C C . ALA A 1 251 ? -9.736 -12.301 -14.079 1.00 78.31 251 ALA A C 1
ATOM 1917 O O . ALA A 1 251 ? -9.550 -11.209 -14.607 1.00 78.31 251 ALA A O 1
ATOM 1918 N N . VAL A 1 252 ? -9.666 -12.470 -12.754 1.00 77.12 252 VAL A N 1
ATOM 1919 C CA . VAL A 1 252 ? -9.294 -11.389 -11.834 1.00 77.12 252 VAL A CA 1
ATOM 1920 C C . VAL A 1 252 ? -7.837 -10.976 -12.036 1.00 77.12 252 VAL A C 1
ATOM 1922 O O . VAL A 1 252 ? -7.573 -9.787 -12.168 1.00 77.12 252 VAL A O 1
ATOM 1925 N N . ILE A 1 253 ? -6.908 -11.932 -12.119 1.00 79.69 253 ILE A N 1
ATOM 1926 C CA . ILE A 1 253 ? -5.490 -11.643 -12.379 1.00 79.69 253 ILE A CA 1
ATOM 1927 C C . ILE A 1 253 ? -5.338 -10.904 -13.714 1.00 79.69 253 ILE A C 1
ATOM 1929 O O . ILE A 1 253 ? -4.751 -9.830 -13.758 1.00 79.69 253 ILE A O 1
ATOM 1933 N N . GLU A 1 254 ? -5.924 -11.437 -14.787 1.00 85.69 254 GLU A N 1
ATOM 1934 C CA . GLU A 1 254 ? -5.854 -10.861 -16.135 1.00 85.69 254 GLU A CA 1
ATOM 1935 C C . GLU A 1 254 ? -6.454 -9.453 -16.205 1.00 85.69 254 GLU A C 1
ATOM 1937 O O . GLU A 1 254 ? -5.961 -8.619 -16.958 1.00 85.69 254 GLU A O 1
ATOM 1942 N N . SER A 1 255 ? -7.480 -9.154 -15.401 1.00 86.50 255 SER A N 1
ATOM 1943 C CA . SER A 1 255 ? -8.094 -7.821 -15.374 1.00 86.50 255 SER A CA 1
ATOM 1944 C C . SER A 1 255 ? -7.171 -6.715 -14.849 1.00 86.50 255 SER A C 1
ATOM 1946 O O . SER A 1 255 ? -7.416 -5.542 -15.119 1.00 86.50 255 SER A O 1
ATOM 1948 N N . GLU A 1 256 ? -6.103 -7.075 -14.131 1.00 85.19 256 GLU A N 1
ATOM 1949 C CA 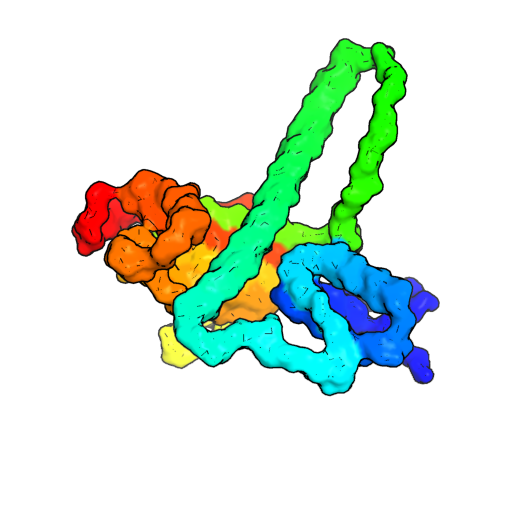. GLU A 1 256 ? -5.115 -6.134 -13.586 1.00 85.19 256 GLU A CA 1
ATOM 1950 C C . GLU A 1 256 ? -3.945 -5.880 -14.557 1.00 85.19 256 GLU A C 1
ATOM 1952 O O . GLU A 1 256 ? -3.102 -5.008 -14.303 1.00 85.19 256 GLU A O 1
ATOM 1957 N N . PHE A 1 257 ? -3.868 -6.633 -15.661 1.00 91.44 257 PHE A N 1
ATOM 1958 C CA . PHE A 1 257 ? -2.783 -6.527 -16.633 1.00 91.44 257 PHE A CA 1
ATOM 1959 C C . PHE A 1 257 ? -2.943 -5.280 -17.495 1.00 91.44 257 PHE A C 1
ATOM 1961 O O . PHE A 1 257 ? -4.010 -5.001 -18.037 1.00 91.44 257 PHE A O 1
ATOM 1968 N N . GLU A 1 258 ? -1.848 -4.546 -17.670 1.00 91.25 258 GLU A N 1
ATOM 1969 C CA . GLU A 1 258 ? -1.835 -3.326 -18.463 1.00 91.25 258 GLU A CA 1
ATOM 1970 C C . GLU A 1 258 ? -0.544 -3.220 -19.276 1.00 91.25 258 GLU A C 1
ATOM 1972 O O . GLU A 1 258 ? 0.556 -3.183 -18.725 1.00 91.25 258 GLU A O 1
ATOM 1977 N N . GLY A 1 259 ? -0.684 -3.153 -20.603 1.00 89.56 259 GLY A N 1
ATOM 1978 C CA . GLY A 1 259 ? 0.425 -2.936 -21.532 1.00 89.56 259 GLY A CA 1
ATOM 1979 C C . GLY A 1 259 ? 1.634 -3.843 -21.278 1.00 89.56 259 GLY A C 1
ATOM 1980 O O . GLY A 1 259 ? 1.496 -5.035 -21.019 1.00 89.56 259 GLY A O 1
ATOM 1981 N N . TRP A 1 260 ? 2.829 -3.255 -21.351 1.00 89.06 260 TRP A N 1
ATOM 1982 C CA . TRP A 1 260 ? 4.100 -3.960 -21.158 1.00 89.06 260 TRP A CA 1
ATOM 1983 C C . TRP A 1 260 ? 4.399 -4.293 -19.688 1.00 89.06 260 TRP A C 1
ATOM 1985 O O . TRP A 1 260 ? 5.224 -5.156 -19.411 1.00 89.06 260 TRP A O 1
ATOM 1995 N N . CYS A 1 261 ? 3.778 -3.592 -18.732 1.00 89.62 261 CYS A N 1
ATOM 1996 C CA . CYS A 1 261 ? 4.079 -3.789 -17.315 1.00 89.62 261 CYS A CA 1
ATOM 1997 C C . CYS A 1 261 ? 3.349 -4.994 -16.703 1.00 89.62 261 CYS A C 1
ATOM 1999 O O . CYS A 1 261 ? 3.694 -5.396 -15.589 1.00 89.62 261 CYS A O 1
ATOM 2001 N N . GLY A 1 262 ? 2.382 -5.592 -17.409 1.00 91.88 262 GLY A N 1
ATOM 2002 C CA . GLY A 1 262 ? 1.570 -6.685 -16.874 1.00 91.88 262 GLY A CA 1
ATOM 2003 C C . GLY A 1 262 ? 0.778 -6.219 -15.651 1.00 91.88 262 GLY A C 1
ATOM 2004 O O . GLY A 1 262 ? 0.186 -5.137 -15.664 1.00 91.88 262 GLY A O 1
ATOM 2005 N N . ASP A 1 263 ? 0.782 -6.997 -14.572 1.00 91.75 263 ASP A N 1
ATOM 2006 C CA . ASP A 1 263 ? 0.134 -6.643 -13.302 1.00 91.75 263 ASP A CA 1
ATOM 2007 C C . ASP A 1 263 ? 0.983 -5.736 -12.388 1.00 91.75 263 ASP A C 1
ATOM 2009 O O . ASP A 1 263 ? 0.491 -5.274 -11.352 1.00 91.75 263 ASP A O 1
ATOM 2013 N N . ARG A 1 264 ? 2.224 -5.412 -12.781 1.00 93.31 264 ARG A N 1
ATOM 2014 C CA . ARG A 1 264 ? 3.147 -4.581 -11.992 1.00 93.31 264 ARG A CA 1
ATOM 2015 C C . ARG A 1 264 ? 2.624 -3.165 -11.834 1.00 93.31 264 ARG A C 1
ATOM 2017 O O . ARG A 1 264 ? 2.251 -2.506 -12.811 1.00 93.31 264 ARG A O 1
ATOM 2024 N N . ARG A 1 265 ? 2.626 -2.675 -10.596 1.00 94.94 265 ARG A N 1
ATOM 2025 C CA . ARG A 1 265 ? 2.175 -1.323 -10.253 1.00 94.94 265 ARG A CA 1
ATOM 2026 C C . ARG A 1 265 ? 2.645 -0.907 -8.867 1.00 94.94 265 ARG A C 1
ATOM 2028 O O . ARG A 1 265 ? 2.906 -1.746 -8.011 1.00 94.94 265 ARG A O 1
ATOM 2035 N N . GLN A 1 266 ? 2.686 0.400 -8.647 1.00 96.19 266 GLN A N 1
ATOM 2036 C CA . GLN A 1 266 ? 2.525 0.950 -7.309 1.00 96.19 266 GLN A CA 1
ATOM 2037 C C . GLN A 1 266 ? 1.038 0.926 -6.985 1.00 96.19 266 GLN A C 1
ATOM 2039 O O . GLN A 1 266 ? 0.230 1.411 -7.779 1.00 96.19 266 GLN A O 1
ATOM 2044 N N . GLU A 1 267 ? 0.674 0.381 -5.836 1.00 93.31 267 GLU A N 1
ATOM 2045 C CA . GLU A 1 267 ? -0.687 0.449 -5.323 1.00 93.31 267 GLU A CA 1
ATOM 2046 C C . GLU A 1 267 ? -0.628 0.492 -3.804 1.00 93.31 267 GLU A C 1
ATOM 2048 O O . GLU A 1 267 ? -0.506 -0.531 -3.144 1.00 93.31 267 GLU A O 1
ATOM 2053 N N . ILE A 1 268 ? -0.662 1.700 -3.245 1.00 93.06 268 ILE A N 1
ATOM 2054 C CA . ILE A 1 268 ? -0.488 1.921 -1.808 1.00 93.06 268 ILE A CA 1
ATOM 2055 C C . ILE A 1 268 ? -1.672 2.732 -1.309 1.00 93.06 268 ILE A C 1
ATOM 2057 O O . ILE A 1 268 ? -1.954 3.814 -1.825 1.00 93.06 268 ILE A O 1
ATOM 2061 N N . VAL A 1 269 ? -2.367 2.226 -0.294 1.00 85.88 269 VAL A N 1
ATOM 2062 C CA . VAL A 1 269 ? -3.367 3.014 0.426 1.00 85.88 269 VAL A CA 1
ATOM 2063 C C . VAL A 1 269 ? -2.687 3.768 1.561 1.00 85.88 269 VAL A C 1
ATOM 2065 O O . VAL A 1 269 ? -1.970 3.173 2.364 1.00 85.88 269 VAL A O 1
ATOM 2068 N N . PHE A 1 270 ? -2.932 5.071 1.630 1.00 86.69 270 PHE A N 1
ATOM 2069 C CA . PHE A 1 270 ? -2.505 5.949 2.713 1.00 86.69 270 PHE A CA 1
ATOM 2070 C C . PHE A 1 270 ? -3.705 6.319 3.569 1.00 86.69 270 PHE A C 1
ATOM 2072 O O . PHE A 1 270 ? -4.772 6.614 3.033 1.00 86.69 270 PHE A O 1
ATOM 2079 N N . ILE A 1 271 ? -3.530 6.302 4.889 1.00 80.62 271 ILE A N 1
ATOM 2080 C CA . ILE A 1 271 ? -4.548 6.660 5.876 1.00 80.62 271 ILE A CA 1
ATOM 2081 C C . ILE A 1 271 ? -3.921 7.628 6.875 1.00 80.62 271 ILE A C 1
ATOM 2083 O O . ILE A 1 271 ? -2.846 7.369 7.419 1.00 80.62 271 ILE A O 1
ATOM 2087 N N . GLY A 1 272 ? -4.598 8.739 7.137 1.00 79.31 272 GLY A N 1
ATOM 2088 C CA . GLY A 1 272 ? -4.106 9.747 8.065 1.00 79.31 272 GLY A CA 1
ATOM 2089 C C . GLY A 1 272 ? -5.053 10.924 8.237 1.00 79.31 272 GLY A C 1
ATOM 2090 O O . GLY A 1 272 ? -6.005 11.097 7.473 1.00 79.31 272 GLY A O 1
ATOM 2091 N N . ALA A 1 273 ? -4.784 11.738 9.252 1.00 75.75 273 ALA A N 1
ATOM 2092 C CA . ALA A 1 273 ? -5.536 12.954 9.545 1.00 75.75 273 ALA A CA 1
ATOM 2093 C C . ALA A 1 273 ? -4.862 14.158 8.885 1.00 75.75 273 ALA A C 1
ATOM 2095 O O . ALA A 1 273 ? -3.643 14.293 8.957 1.00 75.75 273 ALA A O 1
ATOM 2096 N N . SER A 1 274 ? -5.639 15.046 8.259 1.00 78.00 274 SER A N 1
ATOM 2097 C CA . SER A 1 274 ? -5.115 16.292 7.664 1.00 78.00 274 SER A CA 1
ATOM 2098 C C . SER A 1 274 ? -3.955 16.087 6.672 1.00 78.00 274 SER A C 1
ATOM 2100 O O . SER A 1 274 ? -3.063 16.925 6.569 1.00 78.00 274 SER A O 1
ATOM 2102 N N . MET A 1 275 ? -3.956 14.967 5.941 1.00 86.06 275 MET A N 1
ATOM 2103 C CA . MET A 1 275 ? -2.950 14.690 4.914 1.00 86.06 275 MET A CA 1
ATOM 2104 C C . MET A 1 275 ? -3.064 15.672 3.743 1.00 86.06 275 MET A C 1
ATOM 2106 O O . MET A 1 275 ? -4.163 15.892 3.215 1.00 86.06 275 MET A O 1
ATOM 2110 N N . ASP A 1 276 ? -1.915 16.178 3.299 1.00 90.88 276 ASP A N 1
ATOM 2111 C CA . ASP A 1 276 ? -1.749 16.865 2.020 1.00 90.88 276 ASP A CA 1
ATOM 2112 C C . ASP A 1 276 ? -1.526 15.812 0.922 1.00 90.88 276 ASP A C 1
ATOM 2114 O O . ASP A 1 276 ? -0.399 15.425 0.610 1.00 90.88 276 ASP A O 1
ATOM 2118 N N . GLU A 1 277 ? -2.630 15.267 0.398 1.00 91.00 277 GLU A N 1
ATOM 2119 C CA . GLU A 1 277 ? -2.592 14.235 -0.646 1.00 91.00 277 GLU A CA 1
ATOM 2120 C C . GLU A 1 277 ? -1.779 14.674 -1.883 1.00 91.00 277 GLU A C 1
ATOM 2122 O O . GLU A 1 277 ? -0.934 13.887 -2.314 1.00 91.00 277 GLU A O 1
ATOM 2127 N N . PRO A 1 278 ? -1.963 15.884 -2.454 1.00 95.19 278 PRO A N 1
ATOM 2128 C CA . PRO A 1 278 ? -1.131 16.360 -3.559 1.00 95.19 278 PRO A CA 1
ATOM 2129 C C . PRO A 1 278 ? 0.370 16.346 -3.253 1.00 95.19 278 PRO A C 1
ATOM 2131 O O . PRO A 1 278 ? 1.142 15.849 -4.074 1.00 95.19 278 PRO A O 1
ATOM 2134 N N . ALA A 1 279 ? 0.788 16.827 -2.078 1.00 94.38 279 ALA A N 1
ATOM 2135 C CA . ALA A 1 279 ? 2.203 16.845 -1.707 1.00 94.38 279 ALA A CA 1
ATOM 2136 C C . ALA A 1 279 ? 2.778 15.433 -1.514 1.00 94.38 279 ALA A C 1
ATOM 2138 O O . ALA A 1 279 ? 3.900 15.161 -1.943 1.00 94.38 279 ALA A O 1
ATOM 2139 N N . ILE A 1 280 ? 2.010 14.514 -0.915 1.00 94.81 280 ILE A N 1
ATOM 2140 C CA . ILE A 1 280 ? 2.429 13.112 -0.775 1.00 94.81 280 ILE A CA 1
ATOM 2141 C C . ILE A 1 280 ? 2.582 12.456 -2.153 1.00 94.81 280 ILE A C 1
ATOM 2143 O O . ILE A 1 280 ? 3.576 11.777 -2.402 1.00 94.81 280 ILE A O 1
ATOM 2147 N N . ARG A 1 281 ? 1.620 12.664 -3.063 1.00 96.75 281 ARG A N 1
ATOM 2148 C CA . ARG A 1 281 ? 1.693 12.132 -4.432 1.00 96.75 281 ARG A CA 1
ATOM 2149 C C . ARG A 1 281 ? 2.926 12.648 -5.160 1.00 96.75 281 ARG A C 1
ATOM 2151 O O . ARG A 1 281 ? 3.669 11.833 -5.685 1.00 96.75 281 ARG A O 1
ATOM 2158 N N . ALA A 1 282 ? 3.171 13.957 -5.117 1.00 96.25 282 ALA A N 1
ATOM 2159 C CA . ALA A 1 282 ? 4.337 14.565 -5.750 1.00 96.25 282 ALA A CA 1
ATOM 2160 C C . ALA A 1 282 ? 5.654 13.969 -5.222 1.00 96.25 282 ALA A C 1
ATOM 2162 O O . ALA A 1 282 ? 6.505 13.569 -6.010 1.00 96.25 282 ALA A O 1
ATOM 2163 N N . GLN A 1 283 ? 5.788 13.813 -3.900 1.00 95.38 283 GLN A N 1
ATOM 2164 C CA . GLN A 1 283 ? 6.978 13.206 -3.297 1.00 95.38 283 GLN A CA 1
ATOM 2165 C C . GLN A 1 283 ? 7.176 11.734 -3.715 1.00 95.38 283 GLN A C 1
ATOM 2167 O O . GLN A 1 283 ? 8.308 11.283 -3.904 1.00 95.38 283 GLN A O 1
ATOM 2172 N N . LEU A 1 284 ? 6.093 10.965 -3.857 1.00 96.94 284 LEU A N 1
ATOM 2173 C CA . LEU A 1 284 ? 6.165 9.592 -4.365 1.00 96.94 284 LEU A CA 1
ATOM 2174 C C . LEU A 1 284 ? 6.480 9.564 -5.867 1.00 96.94 284 LEU A C 1
ATOM 2176 O O . LEU A 1 284 ? 7.278 8.738 -6.299 1.00 96.94 284 LEU A O 1
ATOM 2180 N N . ASP A 1 285 ? 5.930 10.485 -6.654 1.00 97.75 285 ASP A N 1
ATOM 2181 C CA . ASP A 1 285 ? 6.207 10.591 -8.089 1.00 97.75 285 ASP A CA 1
ATOM 2182 C C . ASP A 1 285 ? 7.683 10.922 -8.360 1.00 97.75 285 ASP A C 1
ATOM 2184 O O . ASP A 1 285 ? 8.281 10.346 -9.266 1.00 97.75 285 ASP A O 1
ATOM 2188 N N . GLU A 1 286 ? 8.321 11.738 -7.515 1.00 96.50 286 GLU A N 1
ATOM 2189 C CA . GLU A 1 286 ? 9.774 11.977 -7.543 1.00 96.50 286 GLU A CA 1
ATOM 2190 C C . GLU A 1 286 ? 10.599 10.700 -7.292 1.00 96.50 286 GLU A C 1
ATOM 2192 O O . GLU A 1 286 ? 11.752 10.588 -7.721 1.00 96.50 286 GLU A O 1
ATOM 2197 N N . CYS A 1 287 ? 10.019 9.702 -6.620 1.00 97.50 287 CYS A N 1
ATOM 2198 C CA . CYS A 1 287 ? 10.664 8.412 -6.414 1.00 97.50 287 CYS A CA 1
ATOM 2199 C C . CYS A 1 287 ? 10.559 7.492 -7.635 1.00 97.50 287 CYS A C 1
ATOM 2201 O O . CYS A 1 287 ? 11.290 6.503 -7.681 1.00 97.50 287 CYS A O 1
ATOM 2203 N N . LEU A 1 288 ? 9.684 7.759 -8.609 1.00 98.12 288 LEU A N 1
ATOM 2204 C CA . LEU A 1 288 ? 9.557 6.932 -9.813 1.00 98.12 288 LEU A CA 1
ATOM 2205 C C . LEU A 1 288 ? 10.799 7.055 -10.695 1.00 98.12 288 LEU A C 1
ATOM 2207 O O . LEU A 1 288 ? 11.491 8.073 -10.684 1.00 98.12 288 LEU A O 1
ATOM 2211 N N . VAL A 1 289 ? 11.097 6.007 -11.463 1.00 97.56 289 VAL A N 1
ATOM 2212 C CA . VAL A 1 289 ? 12.160 6.062 -12.477 1.00 97.56 289 VAL A CA 1
ATOM 2213 C C . VAL A 1 289 ? 11.850 7.086 -13.575 1.00 97.56 289 VAL A C 1
ATOM 2215 O O . VAL A 1 289 ? 10.694 7.237 -13.993 1.00 97.56 289 VAL A O 1
ATOM 2218 N N . THR A 1 290 ? 12.887 7.773 -14.054 1.00 97.69 290 THR A N 1
ATOM 2219 C CA . THR A 1 290 ? 12.795 8.692 -15.200 1.00 97.69 290 THR A CA 1
ATOM 2220 C C . THR A 1 290 ? 12.584 7.920 -16.507 1.00 97.69 290 THR A C 1
ATOM 2222 O O . THR A 1 290 ? 12.642 6.692 -16.529 1.00 97.6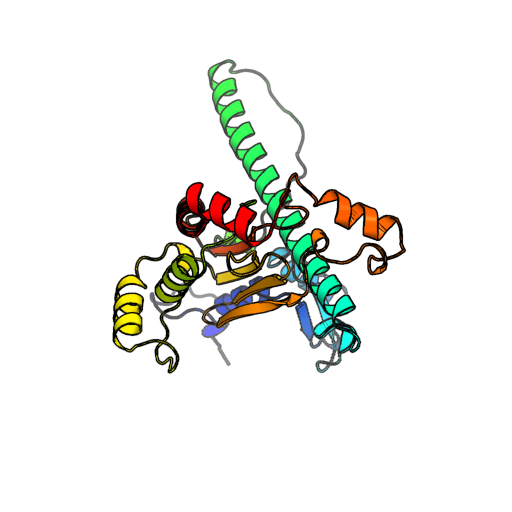9 290 THR A O 1
ATOM 2225 N N . ASP A 1 291 ? 12.320 8.617 -17.614 1.00 96.69 291 ASP A N 1
ATOM 2226 C CA . ASP A 1 291 ? 12.152 7.968 -18.925 1.00 96.69 291 ASP A CA 1
ATOM 2227 C C . ASP A 1 291 ? 13.427 7.249 -19.399 1.00 96.69 291 ASP A C 1
ATOM 2229 O O . ASP A 1 291 ? 13.353 6.134 -19.927 1.00 96.69 291 ASP A O 1
ATOM 2233 N N . ASP A 1 292 ? 14.595 7.841 -19.146 1.00 96.81 292 ASP A N 1
ATOM 2234 C CA . ASP A 1 292 ? 15.889 7.242 -19.480 1.00 96.81 292 ASP A CA 1
ATOM 2235 C C . ASP A 1 292 ? 16.152 5.996 -18.621 1.00 96.81 292 ASP A C 1
ATOM 2237 O O . ASP A 1 292 ? 16.413 4.914 -19.147 1.00 96.81 292 ASP A O 1
ATOM 2241 N N . GLU A 1 293 ? 15.963 6.103 -17.301 1.00 96.62 293 GLU A N 1
ATOM 2242 C CA . GLU A 1 293 ? 16.100 4.974 -16.370 1.00 96.62 293 GLU A CA 1
ATOM 2243 C C . GLU A 1 293 ? 15.084 3.858 -16.671 1.00 96.62 293 GLU A C 1
ATOM 2245 O O . GLU A 1 293 ? 15.385 2.675 -16.512 1.00 96.62 293 GLU A O 1
ATOM 2250 N N . LEU A 1 294 ? 13.872 4.205 -17.122 1.00 94.81 294 LEU A N 1
ATOM 2251 C CA . LEU A 1 294 ? 12.862 3.235 -17.543 1.00 94.81 294 LEU A CA 1
ATOM 2252 C C . LEU A 1 294 ? 13.292 2.500 -18.817 1.00 94.81 294 LEU A C 1
ATOM 2254 O O . LEU A 1 294 ? 13.045 1.301 -18.953 1.00 94.81 294 LEU A O 1
ATOM 2258 N N . THR A 1 295 ? 13.942 3.203 -19.742 1.00 94.62 295 THR A N 1
ATOM 2259 C CA . THR A 1 295 ? 14.497 2.607 -20.960 1.00 94.62 295 THR A CA 1
ATOM 2260 C C . THR A 1 295 ? 15.607 1.617 -20.612 1.00 94.62 295 THR A C 1
ATOM 2262 O O . THR A 1 295 ? 15.566 0.470 -21.064 1.00 94.62 295 THR A O 1
ATOM 2265 N N . GLU A 1 296 ? 16.540 2.006 -19.740 1.00 94.56 296 GLU A N 1
ATOM 2266 C CA . GLU A 1 296 ? 17.587 1.117 -19.220 1.00 94.56 296 GLU A CA 1
ATOM 2267 C C . GLU A 1 296 ? 16.999 -0.090 -18.480 1.00 94.56 296 GLU A C 1
ATOM 2269 O O . GLU A 1 296 ? 17.425 -1.228 -18.684 1.00 94.56 296 GLU A O 1
ATOM 2274 N N . TYR A 1 297 ? 15.974 0.135 -17.655 1.00 93.94 297 TYR A N 1
ATOM 2275 C CA . TYR A 1 297 ? 15.259 -0.919 -16.942 1.00 93.94 297 TYR A CA 1
ATOM 2276 C C . TYR A 1 297 ? 14.660 -1.950 -17.909 1.00 93.94 297 TYR A C 1
ATOM 2278 O O . TYR A 1 297 ? 14.866 -3.153 -17.732 1.00 93.94 297 TYR A O 1
ATOM 2286 N N . ARG A 1 298 ? 13.958 -1.496 -18.957 1.00 93.00 298 ARG A N 1
ATOM 2287 C CA . ARG A 1 298 ? 13.348 -2.386 -19.959 1.00 93.00 298 ARG A CA 1
ATOM 2288 C C . ARG A 1 298 ? 14.395 -3.179 -20.732 1.00 93.00 298 ARG A C 1
ATOM 2290 O O . ARG A 1 298 ? 14.185 -4.363 -20.979 1.00 93.00 298 ARG A O 1
ATOM 2297 N N . GLN A 1 299 ? 15.532 -2.567 -21.060 1.00 92.44 299 GLN A N 1
ATOM 2298 C CA . GLN A 1 299 ? 16.648 -3.268 -21.700 1.00 92.44 299 GLN A CA 1
ATOM 2299 C C . GLN A 1 299 ? 17.246 -4.335 -20.780 1.00 92.44 299 GLN A C 1
ATOM 2301 O O . GLN A 1 299 ? 17.426 -5.479 -21.196 1.00 92.44 299 GLN A O 1
ATOM 2306 N N . LYS A 1 300 ? 17.507 -3.982 -19.516 1.00 91.38 300 LYS A N 1
ATOM 2307 C CA . LYS A 1 300 ? 18.089 -4.885 -18.515 1.00 91.38 300 LYS A CA 1
ATOM 2308 C C . LYS A 1 300 ? 17.251 -6.147 -18.317 1.00 91.38 300 LYS A C 1
ATOM 2310 O O . LYS A 1 300 ? 17.814 -7.231 -18.193 1.00 91.38 300 LYS A O 1
ATOM 2315 N N . PHE A 1 301 ? 15.930 -6.003 -18.268 1.00 88.75 301 PHE A N 1
ATOM 2316 C CA . PHE A 1 301 ? 15.005 -7.115 -18.037 1.00 88.75 301 PHE A CA 1
ATOM 2317 C C . PHE A 1 301 ? 14.382 -7.685 -19.315 1.00 88.75 301 PHE A C 1
ATOM 2319 O O . PHE A 1 301 ? 13.517 -8.550 -19.222 1.00 88.75 301 PHE A O 1
ATOM 2326 N N . GLN A 1 302 ? 14.838 -7.240 -20.492 1.00 85.12 302 GLN A N 1
ATOM 2327 C CA . GLN A 1 302 ? 14.359 -7.706 -21.800 1.00 85.12 302 GLN A CA 1
ATOM 2328 C C . GLN A 1 302 ? 12.828 -7.633 -21.936 1.00 85.12 302 GLN A C 1
ATOM 2330 O O . GLN A 1 302 ? 12.189 -8.522 -22.495 1.00 85.12 302 GLN A O 1
ATOM 2335 N N . CYS A 1 303 ? 12.235 -6.566 -21.403 1.00 76.25 303 CYS A N 1
ATOM 2336 C CA . CYS A 1 303 ? 10.802 -6.324 -21.496 1.00 76.25 303 CYS A CA 1
ATOM 2337 C C . CYS A 1 303 ? 10.428 -6.019 -22.954 1.00 76.25 303 CYS A C 1
ATOM 2339 O O . CYS A 1 303 ? 11.032 -5.129 -23.560 1.00 76.25 303 CYS A O 1
ATOM 2341 N N . ALA A 1 304 ? 9.431 -6.728 -23.491 1.00 55.22 304 ALA A N 1
ATOM 2342 C CA . ALA A 1 304 ? 8.862 -6.454 -24.814 1.00 55.22 304 ALA A CA 1
ATOM 2343 C C . ALA A 1 304 ? 8.157 -5.085 -24.871 1.00 55.22 304 ALA A C 1
ATOM 2345 O O . ALA A 1 304 ? 7.730 -4.562 -23.811 1.00 55.22 304 ALA A O 1
#

Secondary structure (DSSP, 8-state):
---GGGT-S-----TT---HHHHHHHHHHT-SEEEEE-GGGS-HHHHHHHHHHHHHH-TTSEEEEEBTTB--HHHHH--SS-HHHHHHHHHHHHHHHHHHHHHHHHHHHHHHHHHHHHHHHHTT--------------S-HHHHHH-EEEEEEEESSPBPHHHHHHHHHHHS--S--TTS-HHHHHHHHHHTTT-GGGGEEEEEEEE-BTT-SSEEEEEEEETTEEEEEEEEE-GGGS-GGGS-S-HHHHHHHHHT-BGGGBT--EEEEEEEES--HHHHHHHHHTTBPPHHHHHHHHHHTT--

Foldseek 3Di:
DDDVLQPDPDPDDDDDDDRVVNVVLLVLQPAQEAEQEPPVVDDPVVVVVVVVLSCLSHVLHHYHYDYPPDDPVCVVPNDPDDLVRVLVVQVVSLVSVLVVQVVVVVVVVVVVVVVVVVVVVVVPDDDDDDDDDDPDDDNRPCCVPQVKHKHKQKDLFAFEPVLVVLLCCLCQQDPDDPVDDPVSSVVSVVNNVPRLCVQFQWKWDWHHHLVDLFWIWIWTDHHNDTDIGTSGGQPVNDPPVPDDPDPVRVVVQQVCQDDQSTNDMRIMMTIGHPGPPVRNNVSRVSRGDDPVSVVVSCVVVVGD